Protein AF-A0A0Q5NFH8-F1 (afdb_monomer_lite)

Foldseek 3Di:
DAPDPDFQPDWDWDWDADLAQFIATDQIDGGRCRVVVVQVQWDWDDPDQFKIKTKHWDFRPLPDDPDPDDDDDDDDDDDDDDDDDDDDPPDPDDDDDDDDDDDDDDDPPPPRPPRTHRPHRDDRPDIDIDIDMGGHDDGHPSNVVVVCVVDDDDPDPDDPDPDPPPDDPDPDPDPDDVVVVVVVVVPPDDDDDDD

Secondary structure (DSSP, 8-state):
-PSPS-TTT-EEEEEEEETTTEEEEEEEEESTTHHHHHHHTSEEEESSSSEEEEEEEE----TTS--------------------------------------------------PPPSSPPPTTPPEEEEEEEE-SSTTGGGGGGGGTT----S-S---------------PPPPPHHHHHHHHH--PPPPP--

pLDDT: mean 70.07, std 20.76, range [30.03, 97.31]

Radius of gyration: 37.18 Å; chains: 1; bounding box: 68×59×117 Å

Structure (mmCIF, N/CA/C/O backbone):
data_AF-A0A0Q5NFH8-F1
#
_entry.id   AF-A0A0Q5NFH8-F1
#
loop_
_atom_site.group_PDB
_atom_site.id
_atom_site.type_symbol
_atom_site.label_atom_id
_atom_site.label_alt_id
_atom_site.label_comp_id
_atom_site.label_asym_id
_atom_site.label_entity_id
_atom_site.label_seq_id
_atom_site.pdbx_PDB_ins_code
_atom_site.Cartn_x
_atom_site.Cartn_y
_atom_site.Cartn_z
_atom_site.occupancy
_atom_site.B_iso_or_equiv
_atom_site.auth_seq_id
_atom_site.auth_comp_id
_atom_site.auth_asym_id
_atom_site.auth_atom_id
_atom_site.pdbx_PDB_model_num
ATOM 1 N N . MET A 1 1 ? 15.863 -6.816 11.118 1.00 78.62 1 MET A N 1
ATOM 2 C CA . MET A 1 1 ? 15.974 -6.4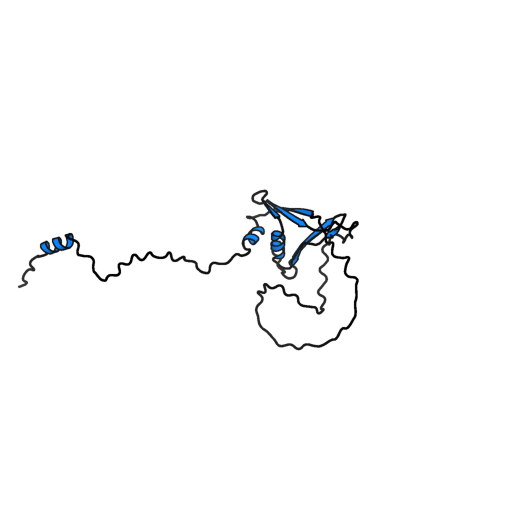26 9.696 1.00 78.62 1 MET A CA 1
ATOM 3 C C . MET A 1 1 ? 14.997 -7.283 8.911 1.00 78.62 1 MET A C 1
ATOM 5 O O . MET A 1 1 ? 14.871 -8.456 9.240 1.00 78.62 1 MET A O 1
ATOM 9 N N . TRP A 1 2 ? 14.244 -6.705 7.977 1.00 83.81 2 TRP A N 1
ATOM 10 C CA . TRP A 1 2 ? 13.357 -7.479 7.106 1.00 83.81 2 TRP A CA 1
ATOM 11 C C . TRP A 1 2 ? 14.092 -7.787 5.791 1.00 83.81 2 TRP A C 1
ATOM 13 O O . TRP A 1 2 ? 14.769 -6.889 5.285 1.00 83.81 2 TRP A O 1
ATOM 23 N N . PRO A 1 3 ? 13.961 -9.003 5.234 1.00 84.75 3 PRO A N 1
ATOM 24 C CA . PRO A 1 3 ? 13.194 -10.140 5.756 1.00 84.75 3 PRO A CA 1
ATOM 25 C C . PRO A 1 3 ? 13.895 -10.872 6.915 1.00 84.75 3 PRO A C 1
ATOM 27 O O . PRO A 1 3 ? 15.113 -10.820 7.057 1.00 84.75 3 PRO A O 1
ATOM 30 N N . SER A 1 4 ? 13.112 -11.564 7.751 1.00 78.81 4 SER A N 1
ATOM 31 C CA . SER A 1 4 ? 13.655 -12.466 8.779 1.00 78.81 4 SER A CA 1
ATOM 32 C C . SER A 1 4 ? 14.215 -13.740 8.135 1.00 78.81 4 SER A C 1
ATOM 34 O O . SER A 1 4 ? 13.632 -14.242 7.171 1.00 78.81 4 SER A O 1
ATOM 36 N N . ASN A 1 5 ? 15.310 -14.277 8.685 1.00 80.50 5 ASN A N 1
ATOM 37 C CA . ASN A 1 5 ? 15.940 -15.513 8.203 1.00 80.50 5 ASN A CA 1
ATOM 38 C C . ASN A 1 5 ? 15.123 -16.771 8.559 1.00 80.50 5 ASN A C 1
ATOM 40 O O . ASN A 1 5 ? 15.212 -17.780 7.868 1.00 80.50 5 ASN A O 1
ATOM 44 N N . ASP A 1 6 ? 14.297 -16.701 9.608 1.00 81.38 6 ASP A N 1
ATOM 45 C CA . ASP A 1 6 ? 13.424 -17.800 10.022 1.00 81.38 6 ASP A CA 1
ATOM 46 C C . ASP A 1 6 ? 11.981 -17.568 9.526 1.00 81.38 6 ASP A C 1
ATOM 48 O O . ASP A 1 6 ? 11.277 -16.702 10.060 1.00 81.38 6 ASP A O 1
ATOM 52 N N . PRO A 1 7 ? 11.514 -18.309 8.501 1.00 68.62 7 PRO A N 1
ATOM 53 C CA . PRO A 1 7 ? 10.171 -18.152 7.955 1.00 68.62 7 PRO A CA 1
ATOM 54 C C . PRO A 1 7 ? 9.061 -18.659 8.880 1.00 68.62 7 PRO A C 1
ATOM 56 O O . PRO A 1 7 ? 7.928 -18.210 8.715 1.00 68.62 7 PRO A O 1
ATOM 59 N N . GLN A 1 8 ? 9.360 -19.583 9.802 1.00 69.81 8 GLN A N 1
ATOM 60 C CA . GLN A 1 8 ? 8.371 -20.179 10.708 1.00 69.81 8 GLN A CA 1
ATOM 61 C C . GLN A 1 8 ? 8.034 -19.223 11.856 1.00 69.81 8 GLN A C 1
ATOM 63 O O . GLN A 1 8 ? 6.898 -19.180 12.318 1.00 69.81 8 GLN A O 1
ATOM 68 N N . VAL A 1 9 ? 9.007 -18.407 12.268 1.00 75.00 9 VAL A N 1
ATOM 69 C CA . VAL A 1 9 ? 8.829 -17.357 13.285 1.00 75.00 9 VAL A CA 1
ATOM 70 C C . VAL A 1 9 ? 8.454 -16.009 12.654 1.00 75.00 9 VAL A C 1
ATOM 72 O O . VAL A 1 9 ? 7.927 -15.123 13.327 1.00 75.00 9 VAL A O 1
ATOM 75 N N . ALA A 1 10 ? 8.701 -15.825 11.352 1.00 78.94 10 ALA A N 1
ATOM 76 C CA . ALA A 1 10 ? 8.366 -14.589 10.656 1.00 78.94 10 ALA A CA 1
ATOM 77 C C . ALA A 1 10 ? 6.856 -14.310 10.695 1.00 78.94 10 ALA A C 1
ATOM 79 O O . ALA A 1 10 ? 6.034 -15.123 10.277 1.00 78.94 10 ALA A O 1
ATOM 80 N N . GLY A 1 11 ? 6.497 -13.110 11.137 1.00 86.69 11 GLY A N 1
ATOM 81 C CA . GLY A 1 11 ? 5.125 -12.635 11.169 1.00 86.69 11 GLY A CA 1
ATOM 82 C C . GLY A 1 11 ? 5.082 -11.130 11.378 1.00 86.69 11 GLY A C 1
ATOM 83 O O . GLY A 1 11 ? 6.094 -10.482 11.654 1.00 86.69 11 GLY A O 1
ATOM 84 N N . THR A 1 12 ? 3.906 -10.544 11.209 1.00 90.56 12 THR A N 1
ATOM 85 C CA . THR A 1 12 ? 3.678 -9.127 11.491 1.00 90.56 12 THR A CA 1
ATOM 86 C C . THR A 1 12 ? 2.296 -8.983 12.102 1.00 90.56 12 THR A C 1
ATOM 88 O O . THR A 1 12 ? 1.314 -9.507 11.571 1.00 90.56 12 THR A O 1
ATOM 91 N N . ARG A 1 13 ? 2.234 -8.312 13.254 1.00 89.00 13 ARG A N 1
ATOM 92 C CA . ARG A 1 13 ? 1.009 -8.109 14.020 1.00 89.00 13 ARG A CA 1
ATOM 93 C C . ARG A 1 13 ? 0.908 -6.649 14.441 1.00 89.00 13 ARG A C 1
ATOM 95 O O . ARG A 1 13 ? 1.874 -6.103 14.965 1.00 89.00 13 ARG A O 1
ATOM 102 N N . LEU A 1 14 ? -0.270 -6.058 14.265 1.00 89.44 14 LEU A N 1
ATOM 103 C CA . LEU A 1 14 ? -0.636 -4.770 14.845 1.00 89.44 14 LEU A CA 1
ATOM 104 C C . LEU A 1 14 ? -1.638 -5.002 15.972 1.00 89.44 14 LEU A C 1
ATOM 106 O O . LEU A 1 14 ? -2.719 -5.553 15.751 1.00 89.44 14 LEU A O 1
ATOM 110 N N . GLN A 1 15 ? -1.260 -4.574 17.171 1.00 88.25 15 GLN A N 1
ATOM 111 C CA . GLN A 1 15 ? -2.103 -4.580 18.361 1.00 88.25 15 GLN A CA 1
ATOM 112 C C . GLN A 1 15 ? -2.282 -3.146 18.847 1.00 88.25 15 GLN A C 1
ATOM 114 O O . GLN A 1 15 ? -1.344 -2.352 18.795 1.00 88.25 15 GLN A O 1
ATOM 119 N N . TRP A 1 16 ? -3.482 -2.823 19.306 1.00 85.00 16 TRP A N 1
ATOM 120 C CA . TRP A 1 16 ? -3.813 -1.504 19.830 1.00 85.00 16 TRP A CA 1
ATOM 121 C C . TRP A 1 16 ? -4.797 -1.643 20.985 1.00 85.00 16 TRP A C 1
ATOM 123 O O . TRP A 1 16 ? -5.514 -2.639 21.096 1.00 85.00 16 TRP A O 1
ATOM 133 N N . GLN A 1 17 ? -4.807 -0.646 21.862 1.00 81.88 17 GLN A N 1
ATOM 134 C CA . GLN A 1 17 ? -5.712 -0.583 22.999 1.00 81.88 17 GLN A CA 1
ATOM 135 C C . GLN A 1 17 ? -6.511 0.708 22.945 1.00 81.88 17 GLN A C 1
ATOM 137 O O . GLN A 1 17 ? -5.978 1.759 22.598 1.00 81.88 17 GLN A O 1
ATOM 142 N N . THR A 1 18 ? -7.788 0.620 23.294 1.00 76.12 18 THR A N 1
ATOM 143 C CA . THR A 1 18 ? -8.609 1.796 23.601 1.00 76.12 18 THR A CA 1
ATOM 144 C C . THR A 1 18 ? -9.268 1.593 24.948 1.00 76.12 18 THR A C 1
ATOM 146 O O . THR A 1 18 ? -9.492 0.460 25.371 1.00 76.12 18 THR A O 1
ATOM 149 N N . GLU A 1 19 ? -9.615 2.695 25.598 1.00 71.31 19 GLU A N 1
ATOM 150 C CA . GLU A 1 19 ? -10.333 2.686 26.871 1.00 71.31 19 GLU A CA 1
ATOM 151 C C . GLU A 1 19 ? -11.667 1.930 26.767 1.00 71.31 19 GLU A C 1
ATOM 153 O O . GLU A 1 19 ? -12.031 1.153 27.646 1.00 71.31 19 GLU A O 1
ATOM 158 N N . THR A 1 20 ? -12.365 2.093 25.640 1.00 63.75 20 THR A N 1
ATOM 159 C CA . THR A 1 20 ? -13.651 1.443 25.393 1.00 63.75 20 THR A CA 1
ATOM 160 C C . THR A 1 20 ? -13.457 -0.037 25.058 1.00 63.75 20 THR A C 1
ATOM 162 O O . THR A 1 20 ? -14.031 -0.888 25.718 1.00 63.75 20 THR A O 1
ATOM 165 N N . ALA A 1 21 ? -12.610 -0.385 24.083 1.00 59.38 21 ALA A N 1
ATOM 166 C CA . ALA A 1 21 ? -12.533 -1.748 23.538 1.00 59.38 21 ALA A CA 1
ATOM 167 C C . ALA A 1 21 ? -11.523 -2.688 24.185 1.00 59.38 21 ALA A C 1
ATOM 169 O O . ALA A 1 21 ? -11.424 -3.840 23.763 1.00 59.38 21 ALA A O 1
ATOM 170 N N . GLY A 1 22 ? -10.750 -2.222 25.163 1.00 69.38 22 GLY A N 1
ATOM 171 C CA . GLY A 1 22 ? -9.622 -2.998 25.654 1.00 69.38 22 GLY A CA 1
ATOM 172 C C . GLY A 1 22 ? -8.611 -3.262 24.533 1.00 69.38 22 GLY A C 1
ATOM 173 O O . GLY A 1 22 ? -8.391 -2.413 23.665 1.00 69.38 22 GLY A O 1
ATOM 174 N N . THR A 1 23 ? -7.982 -4.439 24.541 1.00 74.62 23 THR A N 1
ATOM 175 C CA . THR A 1 23 ? -6.983 -4.827 23.523 1.00 74.62 23 THR A CA 1
ATOM 176 C C . THR A 1 23 ? -7.631 -5.412 22.277 1.00 74.62 23 THR A C 1
ATOM 178 O O . THR A 1 23 ? -8.256 -6.465 22.346 1.00 74.62 23 THR A O 1
ATOM 181 N N . SER A 1 24 ? -7.404 -4.781 21.125 1.00 74.44 24 SER A N 1
ATOM 182 C CA . SER A 1 24 ? -7.847 -5.271 19.821 1.00 74.44 24 SER A CA 1
ATOM 183 C C . SER A 1 24 ? -6.663 -5.727 18.966 1.00 74.44 24 SER A C 1
ATOM 185 O O . SER A 1 24 ? -5.575 -5.138 18.969 1.00 74.44 24 SER A O 1
ATOM 187 N N . LYS A 1 25 ? -6.883 -6.814 18.223 1.00 75.62 25 LYS A N 1
ATOM 188 C CA . LYS A 1 25 ? -5.882 -7.498 17.400 1.00 75.62 25 LYS A CA 1
ATOM 189 C C . LYS A 1 25 ? -6.486 -7.849 16.039 1.00 75.62 25 LYS A C 1
ATOM 191 O O . LYS A 1 25 ? -6.831 -8.995 15.773 1.00 75.62 25 LYS A O 1
ATOM 196 N N . ASN A 1 26 ? -6.592 -6.854 15.163 1.00 72.44 26 ASN A N 1
ATOM 197 C CA . ASN A 1 26 ? -7.238 -7.026 13.854 1.00 72.44 26 ASN A CA 1
ATOM 198 C C . ASN A 1 26 ? -6.297 -7.308 12.685 1.00 72.44 26 ASN A C 1
ATOM 200 O O . ASN A 1 26 ? -6.758 -7.695 11.613 1.00 72.44 26 ASN A O 1
ATOM 204 N N . PHE A 1 27 ? -4.992 -7.109 12.857 1.00 82.12 27 PHE A N 1
ATOM 205 C CA . PHE A 1 27 ? -4.031 -7.322 11.782 1.00 82.12 27 PHE A CA 1
ATOM 206 C C . PHE A 1 27 ? -2.956 -8.276 12.269 1.00 82.12 27 PHE A C 1
ATOM 208 O O . PHE A 1 27 ? -2.059 -7.890 13.013 1.00 82.12 27 PHE A O 1
ATOM 215 N N . GLU A 1 28 ? -3.066 -9.533 11.862 1.00 88.69 28 GLU A N 1
ATOM 216 C CA . GLU A 1 28 ? -2.052 -10.550 12.086 1.00 88.69 28 GLU A CA 1
ATOM 217 C C . GLU A 1 28 ? -1.843 -11.335 10.800 1.00 88.69 28 GLU A C 1
ATOM 219 O O . GLU A 1 28 ? -2.774 -11.920 10.248 1.00 88.69 28 GLU A O 1
ATOM 224 N N . PHE A 1 29 ? -0.600 -11.354 10.337 1.00 88.88 29 PHE A N 1
ATOM 225 C CA . PHE A 1 29 ? -0.191 -12.128 9.181 1.00 88.88 29 PHE A CA 1
ATOM 226 C C . PHE A 1 29 ? 1.033 -12.966 9.548 1.00 88.88 29 PHE A C 1
ATOM 228 O O . PHE A 1 29 ? 1.969 -12.474 10.179 1.00 88.88 29 PHE A O 1
ATOM 235 N N . GLY A 1 30 ? 1.023 -14.235 9.141 1.00 89.31 30 GLY A N 1
ATOM 236 C CA . GLY A 1 30 ? 2.156 -15.147 9.283 1.00 89.31 30 GLY A CA 1
ATOM 237 C C . GLY A 1 30 ? 3.037 -15.210 8.032 1.00 89.31 30 GLY A C 1
ATOM 238 O O . GLY A 1 30 ? 2.619 -14.872 6.915 1.00 89.31 30 GLY A O 1
ATOM 239 N N . GLY A 1 31 ? 4.263 -15.684 8.226 1.00 88.94 31 GLY A N 1
ATOM 240 C CA . GLY A 1 31 ? 5.259 -15.934 7.193 1.00 88.94 31 GLY A CA 1
ATOM 241 C C . GLY A 1 31 ? 6.059 -14.698 6.773 1.00 88.94 31 GLY A C 1
ATOM 242 O O . GLY A 1 31 ? 5.774 -13.561 7.143 1.00 88.94 31 GLY A O 1
ATOM 243 N N . ARG A 1 32 ? 7.068 -14.913 5.919 1.00 89.56 32 ARG A N 1
ATOM 244 C CA . ARG A 1 32 ? 8.019 -13.864 5.479 1.00 89.56 32 ARG A CA 1
ATOM 245 C C . ARG A 1 32 ? 7.365 -12.652 4.799 1.00 89.56 32 ARG A C 1
ATOM 247 O O . ARG A 1 32 ? 7.884 -11.540 4.878 1.00 89.56 32 ARG A O 1
ATOM 254 N N . TRP A 1 33 ? 6.230 -12.874 4.139 1.00 89.94 33 TRP A N 1
ATOM 255 C CA . TRP A 1 33 ? 5.458 -11.853 3.420 1.00 89.94 33 TRP A CA 1
ATOM 256 C C . TRP A 1 33 ? 4.427 -11.130 4.297 1.00 89.94 33 TRP A C 1
ATOM 258 O O . TRP A 1 33 ? 3.683 -10.291 3.796 1.00 89.94 33 TRP A O 1
ATOM 268 N N . ALA A 1 34 ? 4.367 -11.433 5.597 1.00 91.00 34 ALA A N 1
ATOM 269 C CA . ALA A 1 34 ? 3.434 -10.809 6.529 1.00 91.00 34 ALA A CA 1
ATOM 270 C C . ALA A 1 34 ? 3.519 -9.278 6.538 1.00 91.00 34 ALA A C 1
ATOM 272 O O . ALA A 1 34 ? 2.483 -8.618 6.528 1.00 91.00 34 ALA A O 1
ATOM 273 N N . LEU A 1 35 ? 4.735 -8.725 6.475 1.00 92.06 35 LEU A N 1
ATOM 274 C CA . LEU A 1 35 ? 4.941 -7.279 6.433 1.00 92.06 35 LEU A CA 1
ATOM 275 C C . LEU A 1 35 ? 4.290 -6.666 5.190 1.00 92.06 35 LEU A C 1
ATOM 277 O O . LEU A 1 35 ? 3.537 -5.709 5.306 1.00 92.06 35 LEU A O 1
ATOM 281 N N . VAL A 1 36 ? 4.523 -7.245 4.011 1.00 93.75 36 VAL A N 1
ATOM 282 C CA . VAL A 1 36 ? 3.957 -6.742 2.749 1.00 93.75 36 VAL A CA 1
ATOM 283 C C . VAL A 1 36 ? 2.429 -6.819 2.771 1.00 93.75 36 VAL A C 1
ATOM 285 O O . VAL A 1 36 ? 1.773 -5.849 2.410 1.00 93.75 36 VAL A O 1
ATOM 288 N N . ARG A 1 37 ? 1.851 -7.912 3.288 1.00 92.06 37 ARG A N 1
ATOM 289 C CA . ARG A 1 37 ? 0.391 -8.031 3.477 1.00 92.06 37 ARG A CA 1
ATOM 290 C C . ARG A 1 37 ? -0.158 -7.012 4.475 1.00 92.06 37 ARG A C 1
ATOM 292 O O . ARG A 1 37 ? -1.273 -6.527 4.315 1.00 92.06 37 ARG A O 1
ATOM 299 N N . MET A 1 38 ? 0.612 -6.670 5.504 1.00 94.25 38 MET A N 1
ATOM 300 C CA . MET A 1 38 ? 0.230 -5.619 6.441 1.00 94.25 38 MET A CA 1
ATOM 301 C C . MET A 1 38 ? 0.274 -4.233 5.786 1.00 94.25 38 MET A C 1
ATOM 303 O O . MET A 1 38 ? -0.646 -3.446 5.999 1.00 94.25 38 MET A O 1
ATOM 307 N N . LEU A 1 39 ? 1.286 -3.950 4.962 1.00 94.88 39 LEU A N 1
ATOM 308 C CA . LEU A 1 39 ? 1.384 -2.704 4.193 1.00 94.88 39 LEU A CA 1
ATOM 309 C C . LEU A 1 39 ? 0.291 -2.594 3.126 1.00 94.88 39 LEU A C 1
ATOM 311 O O . LEU A 1 39 ? -0.231 -1.509 2.915 1.00 94.88 39 LEU A O 1
ATOM 315 N N . GLU A 1 40 ? -0.124 -3.708 2.523 1.00 93.81 40 GLU A N 1
ATOM 316 C CA . GLU A 1 40 ? -1.259 -3.756 1.590 1.00 93.81 40 GLU A CA 1
ATOM 317 C C . GLU A 1 40 ? -2.575 -3.296 2.240 1.00 93.81 40 GLU A C 1
ATOM 319 O O . GLU A 1 40 ? -3.425 -2.707 1.578 1.00 93.81 40 GLU A O 1
ATOM 324 N N . ARG A 1 41 ? -2.758 -3.542 3.545 1.00 93.56 41 ARG A N 1
ATOM 325 C CA . ARG A 1 41 ? -3.936 -3.081 4.303 1.00 93.56 41 ARG A CA 1
ATOM 326 C C . ARG A 1 41 ? -3.835 -1.627 4.761 1.00 93.56 41 ARG A C 1
ATOM 328 O O . ARG A 1 41 ? -4.819 -1.104 5.284 1.00 93.56 41 ARG A O 1
ATOM 335 N N . ALA A 1 42 ? -2.671 -0.999 4.619 1.00 95.06 42 ALA A N 1
ATOM 336 C CA . ALA A 1 42 ? -2.468 0.391 4.991 1.00 95.06 42 ALA A CA 1
ATOM 337 C C . ALA A 1 42 ? -2.888 1.314 3.845 1.00 95.06 42 ALA A C 1
ATOM 339 O O . ALA A 1 42 ? -2.610 1.053 2.675 1.00 95.06 42 ALA A O 1
ATOM 340 N N . LYS A 1 43 ? -3.477 2.457 4.187 1.00 95.06 43 LYS A N 1
ATOM 341 C CA . LYS A 1 43 ? -3.484 3.609 3.291 1.00 95.06 43 LYS A CA 1
ATOM 342 C C . LYS A 1 43 ? -2.091 4.234 3.331 1.00 95.06 43 LYS A C 1
ATOM 344 O O . LYS A 1 43 ? -1.645 4.637 4.404 1.00 95.06 43 LYS A O 1
ATOM 349 N N . VAL A 1 44 ? -1.419 4.286 2.185 1.00 95.75 44 VAL A N 1
ATOM 350 C CA . VAL A 1 44 ? -0.056 4.816 2.054 1.00 95.75 44 VAL A CA 1
ATOM 351 C C . VAL A 1 44 ? -0.112 6.178 1.375 1.00 95.75 44 VAL A C 1
ATOM 353 O O . VAL A 1 44 ? -0.549 6.274 0.229 1.00 95.75 44 VAL A O 1
ATOM 356 N N . GLU A 1 45 ? 0.338 7.218 2.067 1.00 96.38 45 GLU A N 1
ATOM 357 C CA . GLU A 1 45 ? 0.418 8.582 1.538 1.00 96.38 45 GLU A CA 1
ATOM 358 C C . GLU A 1 45 ? 1.881 9.055 1.568 1.00 96.38 45 GLU A C 1
ATOM 360 O O . GLU A 1 45 ? 2.516 9.002 2.624 1.00 96.38 45 GLU A O 1
ATOM 365 N N . PRO A 1 46 ? 2.468 9.466 0.428 1.00 95.62 46 PRO A N 1
ATOM 366 C CA . PRO A 1 46 ? 3.825 9.999 0.410 1.00 95.62 46 PRO A CA 1
ATOM 367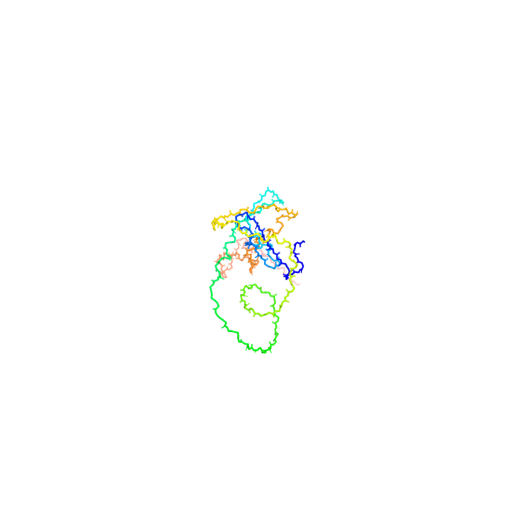 C C . PRO A 1 46 ? 3.850 11.385 1.063 1.00 95.62 46 PRO A C 1
ATOM 369 O O . PRO A 1 46 ? 3.055 12.252 0.703 1.00 95.62 46 PRO A O 1
ATOM 372 N N . ILE A 1 47 ? 4.771 11.589 2.004 1.00 96.44 47 ILE A N 1
ATOM 373 C CA . ILE A 1 47 ? 5.040 12.909 2.594 1.00 96.44 47 ILE A CA 1
ATOM 374 C C . ILE A 1 47 ? 6.190 13.574 1.839 1.00 96.44 47 ILE A C 1
ATOM 376 O O . ILE A 1 47 ? 6.090 14.732 1.443 1.00 96.44 47 ILE A O 1
ATOM 380 N N . ASP A 1 48 ? 7.264 12.822 1.610 1.00 94.12 48 ASP A N 1
ATOM 381 C CA . ASP A 1 48 ? 8.411 13.229 0.803 1.00 94.12 48 ASP A CA 1
ATOM 382 C C . ASP A 1 48 ? 8.945 12.024 -0.006 1.00 94.12 48 ASP A C 1
ATOM 384 O O . ASP A 1 48 ? 8.244 11.026 -0.189 1.00 94.12 48 ASP A O 1
ATOM 388 N N . SER A 1 49 ? 10.161 12.112 -0.554 1.00 90.88 49 SER A N 1
ATOM 389 C CA . SER A 1 49 ? 10.755 11.046 -1.374 1.00 90.88 49 SER A CA 1
ATOM 390 C C . SER A 1 49 ? 11.163 9.785 -0.599 1.00 90.88 49 SER A C 1
ATOM 392 O O . SER A 1 49 ? 11.304 8.730 -1.217 1.00 90.88 49 SER A O 1
ATOM 394 N N . ALA A 1 50 ? 11.351 9.877 0.717 1.00 94.38 50 ALA A N 1
ATOM 395 C CA . ALA A 1 50 ? 11.822 8.799 1.589 1.00 94.38 50 ALA A CA 1
ATOM 396 C C . ALA A 1 50 ? 10.897 8.545 2.795 1.00 94.38 50 ALA A C 1
ATOM 398 O O . ALA A 1 50 ? 11.112 7.598 3.550 1.00 94.38 50 ALA A O 1
ATOM 399 N N . THR A 1 51 ? 9.867 9.365 2.994 1.00 96.19 51 THR A N 1
ATOM 400 C CA . THR A 1 51 ? 8.955 9.317 4.136 1.00 96.19 51 THR A CA 1
ATOM 401 C C . THR A 1 51 ? 7.525 9.106 3.658 1.00 96.19 51 THR A C 1
ATOM 403 O O . THR A 1 51 ? 6.988 9.865 2.848 1.00 96.19 51 THR A O 1
ATOM 406 N N . PHE A 1 52 ? 6.880 8.088 4.219 1.00 96.88 52 PHE A N 1
ATOM 407 C CA . PHE A 1 52 ? 5.517 7.686 3.899 1.00 96.88 52 PHE A CA 1
ATOM 408 C C . PHE A 1 52 ? 4.682 7.623 5.173 1.00 96.88 52 PHE A C 1
ATOM 410 O O . PHE A 1 52 ? 5.106 7.046 6.177 1.00 96.88 52 PHE A O 1
ATOM 417 N N . GLN A 1 53 ? 3.473 8.170 5.124 1.00 97.31 53 GLN A N 1
ATOM 418 C CA . GLN A 1 53 ? 2.471 7.960 6.154 1.00 97.31 53 GLN A CA 1
ATOM 419 C C . GLN A 1 53 ? 1.690 6.684 5.857 1.00 97.31 53 GLN A C 1
ATOM 421 O O . GLN A 1 53 ? 1.210 6.472 4.744 1.00 97.31 53 GLN A O 1
ATOM 426 N N . LEU A 1 54 ? 1.553 5.840 6.872 1.00 96.50 54 LEU A N 1
ATOM 427 C CA . LEU A 1 54 ? 0.792 4.601 6.834 1.00 96.50 54 LEU A CA 1
ATOM 428 C C . LEU A 1 54 ? -0.388 4.730 7.786 1.00 96.50 54 LEU A C 1
ATOM 430 O O . LEU A 1 54 ? -0.179 4.968 8.974 1.00 96.50 54 LEU A O 1
ATOM 434 N N . THR A 1 55 ? -1.604 4.542 7.282 1.00 95.88 55 THR A N 1
ATOM 435 C CA . THR A 1 55 ? -2.824 4.610 8.095 1.00 95.88 55 THR A CA 1
ATOM 436 C C . THR A 1 55 ? -3.616 3.311 7.979 1.00 95.88 55 THR A C 1
ATOM 438 O O . THR A 1 55 ? -4.073 2.960 6.890 1.00 95.88 55 THR A O 1
ATOM 441 N N . TRP A 1 56 ? -3.817 2.602 9.091 1.00 94.19 56 TRP A N 1
ATOM 442 C CA . TRP A 1 56 ? -4.676 1.413 9.155 1.00 94.19 56 TRP A CA 1
ATOM 443 C C . TRP A 1 56 ? -6.020 1.740 9.797 1.00 94.19 56 TRP A C 1
ATOM 445 O O . TRP A 1 56 ? -6.068 2.312 10.881 1.00 94.19 56 TRP A O 1
ATOM 455 N N . GLN A 1 57 ? -7.111 1.315 9.162 1.00 91.50 57 GLN A N 1
ATOM 456 C CA . GLN A 1 57 ? -8.462 1.460 9.704 1.00 91.50 57 GLN A CA 1
ATOM 457 C C . GLN A 1 57 ? -8.769 0.287 10.633 1.00 91.50 57 GLN A C 1
ATOM 459 O O . GLN A 1 57 ? -9.052 -0.822 10.177 1.00 91.50 57 GLN A O 1
ATOM 464 N N . ALA A 1 58 ? -8.658 0.509 11.939 1.00 86.50 58 ALA A N 1
ATOM 465 C CA . ALA A 1 58 ? -8.792 -0.538 12.934 1.00 86.50 58 ALA A CA 1
ATOM 466 C C . ALA A 1 58 ? -10.193 -0.562 13.559 1.00 86.50 58 ALA A C 1
ATOM 468 O O . ALA A 1 58 ? -10.705 0.464 13.989 1.00 86.50 58 ALA A O 1
ATOM 469 N N . ALA A 1 59 ? -10.807 -1.741 13.647 1.00 82.12 59 ALA A N 1
ATOM 470 C CA . ALA A 1 59 ? -12.112 -1.931 14.284 1.00 82.12 59 ALA A CA 1
ATOM 471 C C . ALA A 1 59 ? -11.957 -2.644 15.642 1.00 82.12 59 ALA A C 1
ATOM 473 O O . ALA A 1 59 ? -11.134 -3.550 15.768 1.00 82.12 59 ALA A O 1
ATOM 474 N N . PRO A 1 60 ? -12.686 -2.266 16.691 1.00 74.94 60 PRO A N 1
ATOM 475 C CA . PRO A 1 60 ? -12.588 -2.959 17.969 1.00 74.94 60 PRO A CA 1
ATOM 476 C C . PRO A 1 60 ? -13.030 -4.424 17.839 1.00 74.94 60 PRO A C 1
ATOM 478 O O . PRO A 1 60 ? -14.037 -4.722 17.191 1.00 74.94 60 PRO A O 1
ATOM 481 N N . ASP A 1 61 ? -12.268 -5.344 18.438 1.00 66.56 61 ASP A N 1
ATOM 482 C CA . ASP A 1 61 ? -12.632 -6.760 18.475 1.00 66.56 61 ASP A CA 1
ATOM 483 C C . ASP A 1 61 ? -13.788 -6.951 19.463 1.00 66.56 61 ASP A C 1
ATOM 485 O O . ASP A 1 61 ? -13.609 -7.029 20.676 1.00 66.56 61 ASP A O 1
ATOM 489 N N . THR A 1 62 ? -15.010 -6.970 18.938 1.00 64.88 62 THR A N 1
ATOM 490 C CA . THR A 1 62 ? -16.224 -7.228 19.724 1.00 64.88 62 THR A CA 1
ATOM 491 C C . THR A 1 62 ? -16.524 -8.726 19.850 1.00 64.88 62 THR A C 1
ATOM 493 O O . THR A 1 62 ? -17.492 -9.112 20.508 1.00 64.88 62 THR A O 1
ATOM 496 N N . ARG A 1 63 ? -15.715 -9.611 19.247 1.00 54.00 63 ARG A N 1
ATOM 497 C CA . ARG A 1 63 ? -16.014 -11.045 19.156 1.00 54.00 63 ARG A CA 1
ATOM 498 C C . ARG A 1 63 ? -15.377 -11.858 20.279 1.00 54.00 63 ARG A C 1
ATOM 500 O O . ARG A 1 63 ? -14.535 -12.704 20.005 1.00 54.00 63 ARG A O 1
ATOM 507 N N . ARG A 1 64 ? -15.833 -11.708 21.530 1.00 50.22 64 ARG A N 1
ATOM 508 C CA . ARG A 1 64 ? -15.546 -12.714 22.586 1.00 50.22 64 ARG A CA 1
ATOM 509 C C . ARG A 1 64 ? -16.639 -12.982 23.629 1.00 50.22 64 ARG A C 1
ATOM 511 O O . ARG A 1 64 ? -16.353 -13.652 24.612 1.00 50.22 64 ARG A O 1
ATOM 518 N N . SER A 1 65 ? -17.888 -12.561 23.430 1.00 49.44 65 SER A N 1
ATOM 519 C CA . SER A 1 65 ? -18.959 -12.817 24.418 1.00 49.44 65 SER A CA 1
ATOM 520 C C . SER A 1 65 ? -20.053 -13.804 23.989 1.00 49.44 65 SER A C 1
ATOM 522 O O . SER A 1 65 ? -20.921 -14.111 24.799 1.00 49.44 65 SER A O 1
ATOM 524 N N . VAL A 1 66 ? -20.023 -14.365 22.772 1.00 50.66 66 VAL A N 1
ATOM 525 C CA . VAL A 1 66 ? -21.093 -15.267 22.289 1.00 50.66 66 VAL A CA 1
ATOM 526 C C . VAL A 1 66 ? -20.538 -16.629 21.869 1.00 50.66 66 VAL A C 1
ATOM 528 O O . VAL A 1 66 ? -20.572 -16.992 20.700 1.00 50.66 66 VAL A O 1
ATOM 531 N N . GLN A 1 67 ? -19.998 -17.397 22.818 1.00 45.44 67 GLN A N 1
ATOM 532 C CA . GLN A 1 67 ? -19.839 -18.847 22.639 1.00 45.44 67 GLN A CA 1
ATOM 533 C C . GLN A 1 67 ? -19.874 -19.572 23.990 1.00 45.44 67 GLN A C 1
ATOM 535 O O . GLN A 1 67 ? -18.920 -20.217 24.408 1.00 45.44 67 GLN A O 1
ATOM 540 N N . VAL A 1 68 ? -21.000 -19.448 24.694 1.00 43.88 68 VAL A N 1
ATOM 541 C CA . VAL A 1 68 ? -21.370 -20.353 25.790 1.00 43.88 68 VAL A CA 1
ATOM 542 C C . VAL A 1 68 ? -22.744 -20.919 25.467 1.00 43.88 68 VAL A C 1
ATOM 544 O O . VAL A 1 68 ? -23.723 -20.491 26.055 1.00 43.88 68 VAL A O 1
ATOM 547 N N . VAL A 1 69 ? -22.839 -21.849 24.512 1.00 49.38 69 VAL A N 1
ATOM 548 C CA . VAL A 1 69 ? -23.967 -22.795 24.460 1.00 49.38 69 VAL A CA 1
ATOM 549 C C . VAL A 1 69 ? -23.501 -24.130 23.856 1.00 49.38 69 VAL A C 1
ATOM 551 O O . VAL A 1 69 ? -23.149 -24.197 22.684 1.00 49.38 69 VAL A O 1
ATOM 554 N N . ALA A 1 70 ? -23.573 -25.167 24.700 1.00 37.50 70 ALA A N 1
ATOM 555 C CA . ALA A 1 70 ? -23.683 -26.609 24.429 1.00 37.50 70 ALA A CA 1
ATOM 556 C C . ALA A 1 70 ? -22.454 -27.419 23.943 1.00 37.50 70 ALA A C 1
ATOM 558 O O . ALA A 1 70 ? -22.113 -27.457 22.766 1.00 37.50 70 ALA A O 1
ATOM 559 N N . MET A 1 71 ? -21.897 -28.210 24.873 1.00 46.44 71 MET A N 1
ATOM 560 C CA . MET A 1 71 ? -21.306 -29.531 24.594 1.00 46.44 71 MET A CA 1
ATOM 561 C C . MET A 1 71 ? -22.452 -30.555 24.415 1.00 46.44 71 MET A C 1
ATOM 563 O O . MET A 1 71 ? -23.514 -30.365 25.013 1.00 46.44 71 MET A O 1
ATOM 567 N N . PRO A 1 72 ? -22.258 -31.657 23.664 1.00 46.72 72 PRO A N 1
ATOM 568 C CA . PRO A 1 72 ? -21.781 -32.855 24.353 1.00 46.72 72 PRO A CA 1
ATOM 569 C C . PRO A 1 72 ? -20.693 -33.659 23.617 1.00 46.72 72 PRO A C 1
ATOM 571 O O . PRO A 1 72 ? -20.537 -33.646 22.401 1.00 46.72 72 PRO A O 1
ATOM 574 N N . THR A 1 73 ? -19.953 -34.366 24.464 1.00 46.44 73 THR A N 1
ATOM 575 C CA . THR A 1 73 ? -18.875 -35.347 24.304 1.00 46.44 73 THR A CA 1
ATOM 576 C C . THR A 1 73 ? -19.134 -36.437 23.254 1.00 46.44 73 THR A C 1
ATOM 578 O O . THR A 1 73 ? -20.220 -37.005 23.229 1.00 46.44 73 THR A O 1
ATOM 581 N N . THR A 1 74 ? -18.109 -36.828 22.483 1.00 41.66 74 THR A N 1
ATOM 582 C CA . THR A 1 74 ? -17.575 -38.212 22.409 1.00 41.66 74 THR A CA 1
ATOM 583 C C . THR A 1 74 ? -16.321 -38.237 21.534 1.00 41.66 74 THR A C 1
ATOM 585 O O . THR A 1 74 ? -16.346 -37.896 20.357 1.00 41.66 74 THR A O 1
ATOM 588 N N . SER A 1 75 ? -15.214 -38.646 22.151 1.00 51.31 75 SER A N 1
ATOM 589 C CA . SER A 1 75 ? -13.922 -38.912 21.525 1.00 51.31 75 SER A CA 1
ATOM 590 C C . SER A 1 75 ? -13.870 -40.389 21.131 1.00 51.31 75 SER A C 1
ATOM 592 O O . SER A 1 75 ? -14.112 -41.241 21.986 1.00 51.31 75 SER A O 1
ATOM 594 N N . VAL A 1 76 ? -13.552 -40.710 19.874 1.00 37.34 76 VAL A N 1
ATOM 595 C CA . VAL A 1 76 ? -13.186 -42.074 19.455 1.00 37.34 76 VAL A CA 1
ATOM 596 C C . VAL A 1 76 ? -11.935 -42.047 18.580 1.00 37.34 76 VAL A C 1
ATOM 598 O O . VAL A 1 76 ? -11.832 -41.321 17.597 1.00 37.34 76 VAL A O 1
ATOM 601 N N . ILE A 1 77 ? -10.974 -42.853 19.018 1.00 42.44 77 ILE A N 1
ATOM 602 C CA . ILE A 1 77 ? -9.623 -43.066 18.504 1.00 42.44 77 ILE A CA 1
ATOM 603 C C . ILE A 1 77 ? -9.648 -44.049 17.328 1.00 42.44 77 ILE A C 1
ATOM 605 O O . ILE A 1 77 ? -10.223 -45.127 17.458 1.00 42.44 77 ILE A O 1
ATOM 609 N N . ALA A 1 78 ? -8.935 -43.749 16.236 1.00 32.56 78 ALA A N 1
ATOM 610 C CA . ALA A 1 78 ? -8.431 -44.764 15.306 1.00 32.56 78 ALA A CA 1
ATOM 611 C C . ALA A 1 78 ? -7.181 -44.280 14.546 1.00 32.56 78 ALA A C 1
ATOM 613 O O . ALA A 1 78 ? -6.976 -43.096 14.306 1.00 32.56 78 ALA A O 1
ATOM 614 N N . LYS A 1 79 ? -6.329 -45.252 14.226 1.00 31.88 79 LYS A N 1
ATOM 615 C CA . LYS A 1 79 ? -4.877 -45.215 14.008 1.00 31.88 79 LYS A CA 1
ATOM 616 C C . LYS A 1 79 ? -4.515 -45.206 12.513 1.00 31.88 79 LYS A C 1
ATOM 618 O O . LYS A 1 79 ? -5.143 -45.911 11.731 1.00 31.88 79 LYS A O 1
ATOM 623 N N . ALA A 1 80 ? -3.467 -44.466 12.142 1.00 33.31 80 ALA A N 1
ATOM 624 C CA . ALA A 1 80 ? -2.856 -44.477 10.805 1.00 33.31 80 ALA A CA 1
ATOM 625 C C . ALA A 1 80 ? -2.019 -45.751 10.543 1.00 33.31 80 ALA A C 1
ATOM 627 O O . ALA A 1 80 ? -1.546 -46.386 11.492 1.00 33.31 80 ALA A O 1
ATOM 628 N N . PRO A 1 81 ? -1.748 -46.077 9.266 1.00 39.47 81 PRO A N 1
ATOM 629 C CA . PRO A 1 81 ? -0.340 -46.159 8.874 1.00 39.47 81 PRO A CA 1
ATOM 630 C C . PRO A 1 81 ? -0.005 -45.501 7.522 1.00 39.47 81 PRO A C 1
ATOM 632 O O . PRO A 1 81 ? -0.835 -45.307 6.640 1.00 39.47 81 PRO A O 1
ATOM 635 N N . SER A 1 82 ? 1.275 -45.157 7.431 1.00 34.88 82 SER A N 1
ATOM 636 C CA . SER A 1 82 ? 2.026 -44.404 6.425 1.00 34.88 82 SER A CA 1
ATOM 637 C C . SER A 1 82 ? 2.406 -45.181 5.160 1.00 34.88 82 SER A C 1
ATOM 639 O O . SER A 1 82 ? 2.839 -46.322 5.274 1.00 34.88 82 SER A O 1
ATOM 641 N N . HIS A 1 83 ? 2.455 -44.493 4.012 1.00 33.56 83 HIS A N 1
ATOM 642 C CA . HIS A 1 83 ? 3.413 -44.742 2.921 1.00 33.56 83 HIS A CA 1
ATOM 643 C C . HIS A 1 83 ? 3.855 -43.407 2.287 1.00 33.56 83 HIS A C 1
ATOM 645 O O . HIS A 1 83 ? 3.241 -42.364 2.487 1.00 33.56 83 HIS A O 1
ATOM 651 N N . SER A 1 84 ? 4.999 -43.445 1.616 1.00 35.09 84 SER A N 1
ATOM 652 C CA . SER A 1 84 ? 6.048 -42.429 1.583 1.00 35.09 84 SER A CA 1
ATOM 653 C C . SER A 1 84 ? 6.085 -41.511 0.347 1.00 35.09 84 SER A C 1
ATOM 655 O O . SER A 1 84 ? 5.764 -41.929 -0.758 1.00 35.09 84 SER A O 1
ATOM 657 N N . SER A 1 85 ? 6.666 -40.319 0.566 1.00 37.53 85 SER A N 1
ATOM 658 C CA . SER A 1 85 ? 7.599 -39.558 -0.303 1.00 37.53 85 SER A CA 1
ATOM 659 C C . SER A 1 85 ? 7.167 -39.064 -1.698 1.00 37.53 85 SER A C 1
ATOM 661 O O . SER A 1 85 ? 7.096 -39.862 -2.621 1.00 37.53 85 SER A O 1
ATOM 663 N N . ALA A 1 86 ? 7.113 -37.730 -1.888 1.00 32.88 86 ALA A N 1
ATOM 664 C CA . ALA A 1 86 ? 7.971 -36.974 -2.831 1.00 32.88 86 ALA A CA 1
ATOM 665 C C . ALA A 1 86 ? 7.630 -35.458 -2.899 1.00 32.88 86 ALA A C 1
ATOM 667 O O . ALA A 1 86 ? 6.523 -35.070 -3.239 1.00 32.88 86 ALA A O 1
ATOM 668 N N . ARG A 1 87 ? 8.637 -34.627 -2.584 1.00 40.78 87 ARG A N 1
ATOM 669 C CA . ARG A 1 87 ? 9.055 -33.350 -3.216 1.00 40.78 87 ARG A CA 1
ATOM 670 C C . ARG A 1 87 ? 7.996 -32.464 -3.913 1.00 40.78 87 ARG A C 1
ATOM 672 O O . ARG A 1 87 ? 7.621 -32.751 -5.042 1.00 40.78 87 ARG A O 1
ATOM 679 N N . ASN A 1 88 ? 7.679 -31.314 -3.307 1.00 36.69 88 ASN A N 1
ATOM 680 C CA . ASN A 1 88 ? 7.776 -29.956 -3.892 1.00 36.69 88 ASN A CA 1
ATOM 681 C C . ASN A 1 88 ? 7.090 -28.945 -2.960 1.00 36.69 88 ASN A C 1
ATOM 683 O O . ASN A 1 88 ? 5.895 -29.049 -2.709 1.00 36.69 88 ASN A O 1
ATOM 687 N N . ALA A 1 89 ? 7.850 -27.987 -2.427 1.00 40.19 89 ALA A N 1
ATOM 688 C CA . ALA A 1 89 ? 7.365 -26.980 -1.485 1.00 40.19 89 ALA A CA 1
ATOM 689 C C . ALA A 1 89 ? 7.414 -25.587 -2.125 1.00 40.19 89 ALA A C 1
ATOM 691 O O . ALA A 1 89 ? 8.275 -24.779 -1.800 1.00 40.19 89 ALA A O 1
ATOM 692 N N . ASP A 1 90 ? 6.456 -25.339 -3.014 1.00 48.75 90 ASP A N 1
ATOM 693 C CA . ASP A 1 90 ? 6.024 -24.014 -3.462 1.00 48.75 90 ASP A CA 1
ATOM 694 C C . ASP A 1 90 ? 4.502 -23.958 -3.263 1.00 48.75 90 ASP A C 1
ATOM 696 O O . ASP A 1 90 ? 3.737 -24.050 -4.218 1.00 48.75 90 ASP A O 1
ATOM 700 N N . ASP A 1 91 ? 4.038 -23.925 -2.008 1.00 47.34 91 ASP A N 1
ATOM 701 C CA . ASP A 1 91 ? 2.602 -24.027 -1.719 1.00 47.34 91 ASP A CA 1
ATOM 702 C C . ASP A 1 91 ? 2.009 -22.671 -1.320 1.00 47.34 91 ASP A C 1
ATOM 704 O O . ASP A 1 91 ? 2.170 -22.157 -0.209 1.00 47.34 91 ASP A O 1
ATOM 708 N N . TRP A 1 92 ? 1.342 -22.074 -2.302 1.00 43.47 92 TRP A N 1
ATOM 709 C CA . TRP A 1 92 ? 0.528 -20.872 -2.210 1.00 43.47 92 TRP A CA 1
ATOM 710 C C . TRP A 1 92 ? -0.931 -21.287 -1.990 1.00 43.47 92 TRP A C 1
ATOM 712 O O . TRP A 1 92 ? -1.788 -20.970 -2.806 1.00 43.47 92 TRP A O 1
ATOM 722 N N . THR A 1 93 ? -1.249 -22.029 -0.926 1.00 41.97 93 THR A N 1
ATOM 723 C CA . THR A 1 93 ? -2.647 -22.363 -0.623 1.00 41.97 93 THR A CA 1
ATOM 724 C C . THR A 1 93 ? -2.963 -22.268 0.864 1.00 41.97 93 THR A C 1
ATOM 726 O O . THR A 1 93 ? -2.259 -22.757 1.743 1.00 41.97 93 THR A O 1
ATOM 729 N N . SER A 1 94 ? -4.057 -21.565 1.151 1.00 45.06 94 SER A N 1
ATOM 730 C CA . SER A 1 94 ? -4.744 -21.650 2.433 1.00 45.06 94 SER A CA 1
ATOM 731 C C . SER A 1 94 ? -5.573 -22.927 2.419 1.00 45.06 94 SER A C 1
ATOM 733 O O . SER A 1 94 ? -6.499 -23.040 1.620 1.00 45.06 94 SER A O 1
ATOM 735 N N . ALA A 1 95 ? -5.261 -23.872 3.299 1.00 36.66 95 ALA A N 1
ATOM 736 C CA . ALA A 1 95 ? -6.136 -24.995 3.592 1.00 36.66 95 ALA A CA 1
ATOM 737 C C . ALA A 1 95 ? -6.211 -25.183 5.107 1.00 36.66 95 ALA A C 1
ATOM 739 O O . ALA A 1 95 ? -5.242 -25.555 5.768 1.00 36.66 95 ALA A O 1
ATOM 740 N N . THR A 1 96 ? -7.394 -24.910 5.644 1.00 52.91 96 THR A N 1
ATOM 741 C CA . THR A 1 96 ? -7.883 -25.455 6.905 1.00 52.91 96 THR A CA 1
ATOM 742 C C . THR A 1 96 ? -7.649 -26.964 6.939 1.00 52.91 96 THR A C 1
ATOM 744 O O . THR A 1 96 ? -8.194 -27.692 6.109 1.00 52.91 96 THR A O 1
ATOM 747 N N . ARG A 1 97 ? -6.873 -27.444 7.915 1.00 43.16 97 ARG A N 1
ATOM 748 C CA . ARG A 1 97 ? -6.937 -28.836 8.368 1.00 43.16 97 ARG A CA 1
ATOM 749 C C . ARG A 1 97 ? -6.863 -28.917 9.886 1.00 43.16 97 ARG A C 1
ATOM 751 O O . ARG A 1 97 ? -5.963 -28.369 10.517 1.00 43.16 97 ARG A O 1
ATOM 758 N N . ASP A 1 98 ? -7.860 -29.617 10.405 1.00 33.38 98 ASP A N 1
ATOM 759 C CA . ASP A 1 98 ? -8.039 -30.080 11.770 1.00 33.38 98 ASP A CA 1
ATOM 760 C C . ASP A 1 98 ? -6.804 -30.793 12.354 1.00 33.38 98 ASP A C 1
ATOM 762 O O . ASP A 1 98 ? -6.296 -31.765 11.799 1.00 33.38 98 ASP A O 1
ATOM 766 N N . LEU A 1 99 ? -6.368 -30.263 13.502 1.00 47.88 99 LEU A N 1
ATOM 767 C CA . LEU A 1 99 ? -6.041 -30.924 14.776 1.00 47.88 99 LEU A CA 1
ATOM 768 C C . LEU A 1 99 ? -5.335 -32.299 14.762 1.00 47.88 99 LE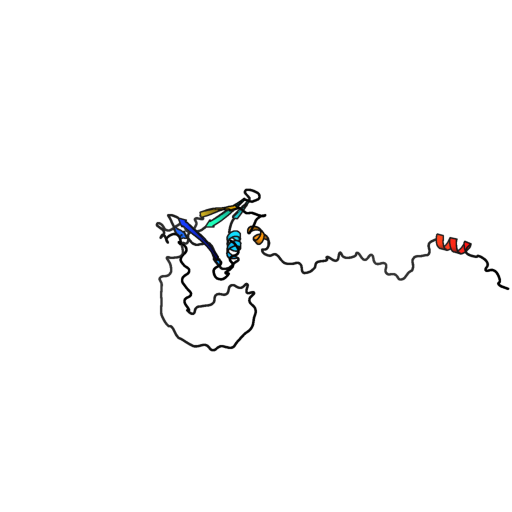U A C 1
ATOM 770 O O . LEU A 1 99 ? -5.976 -33.328 14.577 1.00 47.88 99 LEU A O 1
ATOM 774 N N . THR A 1 100 ? -4.085 -32.357 15.248 1.00 30.03 100 THR A N 1
ATOM 775 C CA . THR A 1 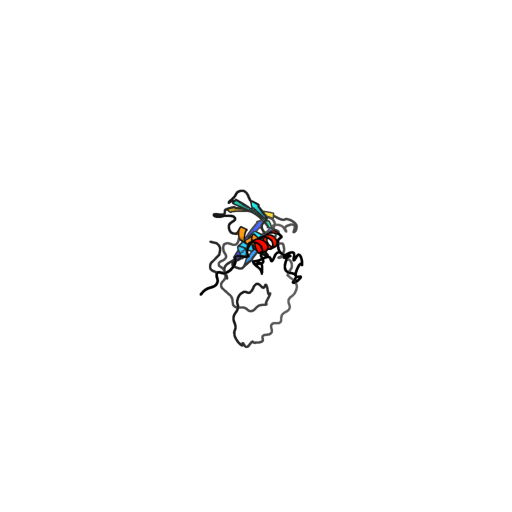100 ? -3.723 -33.256 16.372 1.00 30.03 100 THR A CA 1
ATOM 776 C C . THR A 1 100 ? -2.430 -32.812 17.066 1.00 30.03 100 THR A C 1
ATOM 778 O O . THR A 1 100 ? -1.478 -32.361 16.438 1.00 30.03 100 THR A O 1
ATOM 781 N N . ALA A 1 101 ? -2.435 -32.891 18.394 1.00 43.41 101 ALA A N 1
ATOM 782 C CA . ALA A 1 101 ? -1.488 -32.263 19.299 1.00 43.41 101 ALA A CA 1
ATOM 783 C C . ALA A 1 101 ? -0.048 -32.802 19.216 1.00 43.41 101 ALA A C 1
ATOM 785 O O . ALA A 1 101 ? 0.222 -33.983 19.410 1.00 43.41 101 ALA A O 1
ATOM 786 N N . THR A 1 102 ? 0.900 -31.884 19.065 1.00 30.42 102 THR A N 1
ATOM 787 C CA . THR A 1 102 ? 2.233 -31.946 19.672 1.00 30.42 102 THR A CA 1
ATOM 788 C C . THR A 1 102 ? 2.576 -30.506 19.997 1.00 30.42 102 THR A C 1
ATOM 790 O O . THR A 1 102 ? 2.687 -29.690 19.089 1.00 30.42 102 THR A O 1
ATOM 793 N N . ALA A 1 103 ? 2.620 -30.173 21.287 1.00 50.03 103 ALA A N 1
ATOM 794 C CA . ALA A 1 103 ? 2.885 -28.821 21.757 1.00 50.03 103 ALA A CA 1
ATOM 795 C C . ALA A 1 103 ? 4.241 -28.323 21.228 1.00 50.03 103 ALA A C 1
ATOM 797 O O . ALA A 1 103 ? 5.265 -28.918 21.570 1.00 50.03 103 ALA A O 1
ATOM 798 N N . PRO A 1 104 ? 4.292 -27.225 20.453 1.00 35.97 104 PRO A N 1
ATOM 799 C CA . PRO A 1 104 ? 5.533 -26.526 20.195 1.00 35.97 104 PRO A CA 1
ATOM 800 C C . PRO A 1 104 ? 5.576 -25.290 21.092 1.00 35.97 104 PRO A C 1
ATOM 802 O O . PRO A 1 104 ? 4.728 -24.406 21.000 1.00 35.97 104 PRO A O 1
ATOM 805 N N . GLN A 1 105 ? 6.561 -25.306 21.988 1.00 34.50 105 GLN A N 1
ATOM 806 C CA . GLN A 1 105 ? 7.248 -24.166 22.595 1.00 34.50 105 GLN A CA 1
ATOM 807 C C . GLN A 1 105 ? 6.519 -22.828 22.454 1.00 34.50 105 GLN A C 1
ATOM 809 O O . GLN A 1 105 ? 6.552 -22.166 21.416 1.00 34.50 105 GLN A O 1
ATOM 814 N N . GLN A 1 106 ? 5.884 -22.456 23.561 1.00 37.62 106 GLN A N 1
ATOM 815 C CA . GLN A 1 106 ? 5.327 -21.148 23.838 1.00 37.62 106 GLN A CA 1
ATOM 816 C C . GLN A 1 106 ? 6.300 -20.073 23.345 1.00 37.62 106 GLN A C 1
ATOM 818 O O . GLN A 1 106 ? 7.379 -19.889 23.906 1.00 37.62 106 GLN A O 1
ATOM 823 N N . ILE A 1 107 ? 5.916 -19.405 22.256 1.00 46.34 107 ILE A N 1
ATOM 824 C CA . ILE A 1 107 ? 6.553 -18.183 21.768 1.00 46.34 107 ILE A CA 1
ATOM 825 C C . ILE A 1 107 ? 6.736 -17.305 23.011 1.00 46.34 107 ILE A C 1
ATOM 827 O O . ILE A 1 107 ? 5.724 -17.053 23.677 1.00 46.34 107 ILE A O 1
ATOM 831 N N . PRO A 1 108 ? 7.965 -16.895 23.389 1.00 41.28 108 PRO A N 1
ATOM 832 C CA . PRO A 1 108 ? 8.131 -15.992 24.515 1.00 41.28 108 PRO A CA 1
ATOM 833 C C . PRO A 1 108 ? 7.249 -14.793 24.203 1.00 41.28 108 PRO A C 1
ATOM 835 O O . PRO A 1 108 ? 7.386 -14.186 23.141 1.00 41.28 108 PRO A O 1
ATOM 838 N N . ALA A 1 109 ? 6.246 -14.568 25.049 1.00 46.19 109 ALA A N 1
ATOM 839 C CA . ALA A 1 109 ? 5.266 -13.522 24.865 1.00 46.19 109 ALA A CA 1
ATOM 840 C C . ALA A 1 109 ? 6.031 -12.199 24.854 1.00 46.19 109 ALA A C 1
ATOM 842 O O . ALA A 1 109 ? 6.358 -11.667 25.908 1.00 46.19 109 ALA A O 1
ATOM 843 N N . LEU A 1 110 ? 6.389 -11.708 23.662 1.00 44.97 110 LEU A N 1
ATOM 844 C CA . LEU A 1 110 ? 6.815 -10.330 23.485 1.00 44.97 110 LEU A CA 1
ATOM 845 C C . LEU A 1 110 ? 5.670 -9.511 24.058 1.00 44.97 110 LEU A C 1
ATOM 847 O O . LEU A 1 110 ? 4.573 -9.604 23.499 1.00 44.97 110 LEU A O 1
ATOM 851 N N . ASP A 1 111 ? 5.936 -8.840 25.184 1.00 48.03 111 ASP A N 1
ATOM 852 C CA . ASP A 1 111 ? 5.035 -8.019 25.998 1.00 48.03 111 ASP A CA 1
ATOM 853 C C . ASP A 1 111 ? 3.815 -7.566 25.191 1.00 48.03 111 ASP A C 1
ATOM 855 O O . ASP A 1 111 ? 3.788 -6.540 24.504 1.00 48.03 111 ASP A O 1
ATOM 859 N N . SER A 1 112 ? 2.818 -8.446 25.161 1.00 54.66 112 SER A N 1
ATOM 860 C CA . SER A 1 112 ? 1.572 -8.194 24.466 1.00 54.66 112 SER A CA 1
ATOM 861 C C . SER A 1 112 ? 0.873 -7.235 25.392 1.00 54.66 112 SER A C 1
ATOM 863 O O . SER A 1 112 ? 0.630 -7.644 26.527 1.00 54.66 112 SER A O 1
ATOM 865 N N . LEU A 1 113 ? 0.662 -5.984 24.945 1.00 56.09 113 LEU A N 1
ATOM 866 C CA . LEU A 1 113 ? 0.018 -4.920 25.720 1.00 56.09 113 LEU A CA 1
ATOM 867 C C . LEU A 1 113 ? -0.996 -5.582 26.654 1.00 56.09 113 LEU A C 1
ATOM 869 O O . LEU A 1 113 ? -1.930 -6.213 26.146 1.00 56.09 113 LEU A O 1
ATOM 873 N N . ILE A 1 114 ? -0.702 -5.573 27.964 1.00 54.06 114 ILE A N 1
ATOM 874 C CA . ILE A 1 114 ? -1.451 -6.271 29.024 1.00 54.06 114 ILE A CA 1
ATOM 875 C C . ILE A 1 114 ? -2.909 -6.387 28.614 1.00 54.06 114 ILE A C 1
ATOM 877 O O . ILE A 1 114 ? -3.520 -5.351 28.385 1.00 54.06 114 ILE A O 1
ATOM 881 N N . THR A 1 115 ? -3.441 -7.599 28.418 1.00 56.69 115 THR A N 1
ATOM 882 C CA . THR A 1 115 ? -4.781 -7.777 27.832 1.00 56.69 115 THR A CA 1
ATOM 883 C C . THR A 1 115 ? -5.814 -7.066 28.704 1.00 56.69 115 THR A C 1
ATOM 885 O O . THR A 1 115 ? -6.286 -7.617 29.694 1.00 56.69 115 THR A O 1
ATOM 888 N N . GLN A 1 116 ? -6.126 -5.815 28.367 1.00 54.41 116 GLN A N 1
ATOM 889 C CA . GLN A 1 116 ? -7.089 -5.016 29.105 1.00 54.41 116 GLN A CA 1
ATOM 890 C C . GLN A 1 116 ? -8.477 -5.405 28.624 1.00 54.41 116 GLN A C 1
ATOM 892 O O . GLN A 1 116 ? -8.728 -5.461 27.415 1.00 54.41 116 GLN A O 1
ATOM 897 N N . GLN A 1 117 ? -9.351 -5.719 29.577 1.00 53.84 117 GLN A N 1
ATOM 898 C CA . GLN A 1 117 ? -10.754 -5.988 29.303 1.00 53.84 117 GLN A CA 1
ATOM 899 C C . GLN A 1 117 ? -11.462 -4.671 28.940 1.00 53.84 117 GLN A C 1
ATOM 901 O O . GLN A 1 117 ? -11.128 -3.636 29.520 1.00 53.84 117 GLN A O 1
ATOM 906 N N . PRO A 1 118 ? -12.417 -4.688 27.992 1.00 53.44 118 PRO A N 1
ATOM 907 C CA . PRO A 1 118 ? -13.211 -3.511 27.647 1.00 53.44 118 PRO A CA 1
ATOM 908 C C . PRO A 1 118 ? -13.923 -2.953 28.889 1.00 53.44 118 PRO A C 1
ATOM 910 O O . PRO A 1 118 ? -14.684 -3.679 29.528 1.00 53.44 118 PRO A O 1
ATOM 913 N N . LEU A 1 119 ? -13.720 -1.674 29.223 1.00 52.75 119 LEU A N 1
ATOM 914 C CA . LEU A 1 119 ? -14.467 -1.005 30.302 1.00 52.75 119 LEU A CA 1
ATOM 915 C C . LEU A 1 119 ? -15.900 -0.643 29.866 1.00 52.75 119 LEU A C 1
ATOM 917 O O . LEU A 1 119 ? -16.748 -0.323 30.695 1.00 52.75 119 LEU A O 1
ATOM 921 N N . THR A 1 120 ? -16.200 -0.688 28.563 1.00 50.47 120 THR A N 1
ATOM 922 C CA . THR A 1 120 ? -17.522 -0.412 27.979 1.00 50.47 120 THR A CA 1
ATOM 923 C C . THR A 1 120 ? -17.612 -1.089 26.614 1.00 50.47 120 THR A C 1
ATOM 925 O O . THR A 1 120 ? -16.691 -0.962 25.822 1.00 50.47 120 THR A O 1
ATOM 928 N N . ALA A 1 121 ? -18.697 -1.801 26.292 1.00 54.69 121 ALA A N 1
ATOM 929 C CA . ALA A 1 121 ? -18.843 -2.428 24.974 1.00 54.69 121 ALA A CA 1
ATOM 930 C C . ALA A 1 121 ? -18.695 -1.367 23.855 1.00 54.69 121 ALA A C 1
ATOM 932 O O . ALA A 1 121 ? -19.511 -0.444 23.792 1.00 54.69 121 ALA A O 1
ATOM 933 N N . PRO A 1 122 ? -17.672 -1.454 22.985 1.00 54.19 122 PRO A N 1
ATOM 934 C CA . PRO A 1 122 ? -17.490 -0.492 21.907 1.00 54.19 122 PRO A CA 1
ATOM 935 C C . PRO A 1 122 ? -18.657 -0.591 20.934 1.00 54.19 122 PRO A C 1
ATOM 937 O O . PRO A 1 122 ? -19.079 -1.707 20.609 1.00 54.19 122 PRO A O 1
ATOM 940 N N . PRO A 1 123 ? -19.136 0.532 20.385 1.00 59.75 123 PRO A N 1
ATOM 941 C CA . PRO A 1 123 ? -20.020 0.469 19.238 1.00 59.75 123 PRO A CA 1
ATOM 942 C C . PRO A 1 123 ? -19.261 -0.229 18.097 1.00 59.75 123 PRO A C 1
ATOM 944 O O . PRO A 1 123 ? -18.173 0.201 17.709 1.00 59.75 123 PRO A O 1
ATOM 947 N N . ALA A 1 124 ? -19.811 -1.322 17.559 1.00 61.03 124 ALA A N 1
ATOM 948 C CA . ALA A 1 124 ? -19.165 -2.147 16.528 1.00 61.03 124 ALA A CA 1
ATOM 949 C C . ALA A 1 124 ? -18.891 -1.398 15.201 1.00 61.03 124 ALA A C 1
ATOM 951 O O . ALA A 1 124 ? -18.281 -1.948 14.288 1.00 61.03 124 ALA A O 1
ATOM 952 N N . ASN A 1 125 ? -19.347 -0.148 15.088 1.00 64.75 125 ASN A N 1
ATOM 953 C CA . ASN A 1 125 ? -19.236 0.720 13.921 1.00 64.75 125 ASN A CA 1
ATOM 954 C C . ASN A 1 125 ? -18.121 1.779 14.014 1.00 64.75 125 ASN A C 1
ATOM 956 O O . ASN A 1 125 ? -18.009 2.597 13.101 1.00 64.75 125 ASN A O 1
ATOM 960 N N . VAL A 1 126 ? -17.316 1.815 15.083 1.00 75.75 126 VAL A N 1
ATOM 961 C CA . VAL A 1 126 ? -16.230 2.805 15.207 1.00 75.75 126 VAL A CA 1
ATOM 962 C C . VAL A 1 126 ? -14.940 2.260 14.594 1.00 75.75 126 VAL A C 1
ATOM 964 O O . VAL A 1 126 ? -14.455 1.201 14.986 1.00 75.75 126 VAL A O 1
ATOM 967 N N . SER A 1 127 ? -14.373 2.997 13.636 1.00 82.81 127 SER A N 1
ATOM 968 C CA . SER A 1 127 ? -13.044 2.735 13.076 1.00 82.81 127 SER A CA 1
ATOM 969 C C . SER A 1 127 ? -12.040 3.726 13.653 1.00 82.81 127 SER A C 1
ATOM 971 O O . SER A 1 127 ? -12.246 4.935 13.579 1.00 82.81 127 SER A O 1
ATOM 973 N N . TYR A 1 128 ? -10.927 3.214 14.161 1.00 86.12 128 TYR A N 1
ATOM 974 C CA . TYR A 1 128 ? -9.820 3.986 14.707 1.00 86.12 128 TYR A CA 1
ATOM 975 C C . TYR A 1 128 ? -8.673 4.029 13.687 1.00 86.12 128 TYR A C 1
ATOM 977 O O . TYR A 1 128 ? -8.150 2.970 13.330 1.00 86.12 128 TYR A O 1
ATOM 985 N N . PRO A 1 129 ? -8.279 5.215 13.188 1.00 91.38 129 PRO A N 1
ATOM 986 C CA . PRO A 1 129 ? -7.140 5.336 12.289 1.00 91.38 129 PRO A CA 1
ATOM 987 C C . PRO A 1 129 ? -5.834 5.193 13.077 1.00 91.38 129 PRO A C 1
ATOM 989 O O . PRO A 1 129 ? -5.527 5.998 13.954 1.00 91.38 129 PRO A O 1
ATOM 992 N N . LEU A 1 130 ? -5.051 4.167 12.759 1.00 92.69 130 LEU A N 1
ATOM 993 C CA . LEU A 1 130 ? -3.717 3.956 13.314 1.00 92.69 130 LEU A CA 1
ATOM 994 C C . LEU A 1 130 ? -2.687 4.520 12.337 1.00 92.69 130 LEU A C 1
ATOM 996 O O . LEU A 1 130 ? -2.442 3.906 11.300 1.00 92.69 130 LEU A O 1
ATOM 1000 N N . SER A 1 131 ? -2.106 5.675 12.663 1.00 94.75 131 SER A N 1
ATOM 1001 C CA . SER A 1 131 ? -1.166 6.396 11.794 1.00 94.75 131 SER A CA 1
ATOM 1002 C C . SER A 1 131 ? 0.286 6.202 12.235 1.00 94.75 131 SER A C 1
ATOM 1004 O O . SER A 1 131 ? 0.616 6.410 13.400 1.00 94.75 131 SER A O 1
ATOM 1006 N N . TYR A 1 132 ? 1.164 5.859 11.294 1.00 95.19 132 TYR A N 1
ATOM 1007 C CA . TYR A 1 132 ? 2.607 5.715 11.499 1.00 95.19 132 TYR A CA 1
ATOM 1008 C C . TYR A 1 132 ? 3.389 6.403 10.381 1.00 95.19 132 TYR A C 1
ATOM 1010 O O . TYR A 1 132 ? 2.918 6.498 9.249 1.00 95.19 132 TYR A O 1
ATOM 1018 N N . LEU A 1 133 ? 4.616 6.825 10.687 1.00 96.31 133 LEU A N 1
ATOM 1019 C CA . LEU A 1 133 ? 5.583 7.291 9.696 1.00 96.31 133 LEU A CA 1
ATOM 1020 C C . LEU A 1 133 ? 6.591 6.181 9.404 1.00 96.31 133 LEU A C 1
ATOM 1022 O O . LEU A 1 133 ? 7.255 5.678 10.310 1.00 96.31 133 LEU A O 1
ATOM 1026 N N . MET A 1 134 ? 6.718 5.808 8.136 1.00 95.56 134 MET A N 1
ATOM 1027 C CA . MET A 1 134 ? 7.763 4.922 7.640 1.00 95.56 134 MET A CA 1
ATOM 1028 C C . MET A 1 134 ? 8.800 5.753 6.899 1.00 95.56 134 MET A C 1
ATOM 1030 O O . MET A 1 134 ? 8.453 6.493 5.982 1.00 95.56 134 MET A O 1
ATOM 1034 N N . ARG A 1 135 ? 10.073 5.568 7.253 1.00 96.31 135 ARG A N 1
ATOM 1035 C CA . ARG A 1 135 ? 11.197 6.113 6.492 1.00 96.31 135 ARG A CA 1
ATOM 1036 C C . ARG A 1 135 ? 11.931 4.998 5.757 1.00 96.31 135 ARG A C 1
ATOM 1038 O O . ARG A 1 135 ? 12.188 3.944 6.341 1.00 96.31 135 ARG A O 1
ATOM 1045 N N . THR A 1 136 ? 12.259 5.228 4.495 1.00 95.25 136 THR A N 1
ATOM 1046 C CA . THR A 1 136 ? 13.007 4.313 3.633 1.00 95.25 136 THR A CA 1
ATOM 1047 C C . THR A 1 136 ? 14.401 4.869 3.368 1.00 95.25 136 THR A C 1
ATOM 1049 O O . THR A 1 136 ? 14.626 6.074 3.421 1.00 95.25 136 THR A O 1
ATOM 1052 N N . ASP A 1 137 ? 15.360 3.973 3.144 1.00 93.62 137 ASP A N 1
ATOM 1053 C CA . ASP A 1 137 ? 16.740 4.352 2.814 1.00 93.62 137 ASP A CA 1
ATOM 1054 C C . ASP A 1 137 ? 16.906 4.530 1.296 1.00 93.62 137 ASP A C 1
ATOM 1056 O O . ASP A 1 137 ? 17.405 5.540 0.810 1.00 93.62 137 ASP A O 1
ATOM 1060 N N . VAL A 1 138 ? 16.384 3.569 0.525 1.00 92.94 138 VAL A N 1
ATOM 1061 C CA . VAL A 1 138 ? 16.456 3.563 -0.940 1.00 92.94 138 VAL A CA 1
ATOM 1062 C C . VAL A 1 138 ? 15.066 3.361 -1.540 1.00 92.94 138 VAL A C 1
ATOM 1064 O O . VAL A 1 138 ? 14.349 2.420 -1.179 1.00 92.94 138 VAL A O 1
ATOM 1067 N N . GLY A 1 139 ? 14.697 4.229 -2.488 1.00 91.75 139 GLY A N 1
ATOM 1068 C CA . GLY A 1 139 ? 13.408 4.183 -3.186 1.00 91.75 139 GLY A CA 1
ATOM 1069 C C . GLY A 1 139 ? 12.218 4.158 -2.219 1.00 91.75 139 GLY A C 1
ATOM 1070 O O . GLY A 1 139 ? 12.272 4.731 -1.131 1.00 91.75 139 GLY A O 1
ATOM 1071 N N . LYS A 1 140 ? 11.152 3.432 -2.577 1.00 93.25 140 LYS A N 1
ATOM 1072 C CA . LYS A 1 140 ? 9.982 3.231 -1.697 1.00 93.25 140 LYS A CA 1
ATOM 1073 C C . LYS A 1 140 ? 10.141 2.032 -0.749 1.00 93.25 140 LYS A C 1
ATOM 1075 O O . LYS A 1 140 ? 9.174 1.591 -0.127 1.00 93.25 140 LYS A O 1
ATOM 1080 N N . GLY A 1 141 ? 11.355 1.484 -0.632 1.00 93.25 141 GLY A N 1
ATOM 1081 C CA . GLY A 1 141 ? 11.672 0.352 0.236 1.00 93.25 141 GLY A CA 1
ATOM 1082 C C . GLY A 1 141 ? 10.713 -0.837 0.047 1.00 93.25 141 GLY A C 1
ATOM 1083 O O . GLY A 1 141 ? 10.469 -1.252 -1.087 1.00 93.25 141 GLY A O 1
ATOM 1084 N N . PRO A 1 142 ? 10.136 -1.395 1.128 1.00 93.56 142 PRO A N 1
ATOM 1085 C CA . PRO A 1 142 ? 9.251 -2.558 1.038 1.00 93.56 142 PRO A CA 1
ATOM 1086 C C . PRO A 1 142 ? 7.912 -2.277 0.331 1.00 93.56 142 PRO A C 1
ATOM 1088 O O . PRO A 1 142 ? 7.207 -3.227 -0.007 1.00 93.56 142 PRO A O 1
ATOM 1091 N N . LEU A 1 143 ? 7.551 -1.011 0.082 1.00 94.81 143 LEU A N 1
ATOM 1092 C CA . LEU A 1 143 ? 6.320 -0.654 -0.632 1.00 94.81 143 LEU A CA 1
ATOM 1093 C C . LEU A 1 143 ? 6.384 -0.998 -2.127 1.00 94.81 143 LEU A C 1
ATOM 1095 O O . LEU A 1 143 ? 5.343 -1.250 -2.726 1.00 94.81 143 LEU A O 1
ATOM 1099 N N . GLU A 1 144 ? 7.578 -1.075 -2.726 1.00 93.81 144 GLU A N 1
ATOM 1100 C CA . GLU A 1 144 ? 7.753 -1.481 -4.135 1.00 93.81 144 GLU A CA 1
ATOM 1101 C C . GLU A 1 144 ? 7.198 -2.887 -4.408 1.00 93.81 144 GLU A C 1
ATOM 1103 O O . GLU A 1 144 ? 6.697 -3.184 -5.490 1.00 93.81 144 GLU A O 1
ATOM 1108 N N . LEU A 1 145 ? 7.205 -3.757 -3.396 1.00 94.62 145 LEU A N 1
ATOM 1109 C CA . LEU A 1 145 ? 6.691 -5.120 -3.517 1.00 94.62 145 LEU A CA 1
ATOM 1110 C C . LEU A 1 145 ? 5.171 -5.159 -3.699 1.00 94.62 145 LEU A C 1
ATOM 1112 O O . LEU A 1 145 ? 4.651 -6.143 -4.219 1.00 94.62 145 LEU A O 1
ATOM 1116 N N . LEU A 1 146 ? 4.459 -4.088 -3.332 1.00 92.94 146 LEU A N 1
ATOM 1117 C CA . LEU A 1 146 ? 3.025 -3.967 -3.600 1.00 92.94 146 LEU A CA 1
ATOM 1118 C C . LEU A 1 146 ? 2.738 -3.850 -5.104 1.00 92.94 146 LEU A C 1
ATOM 1120 O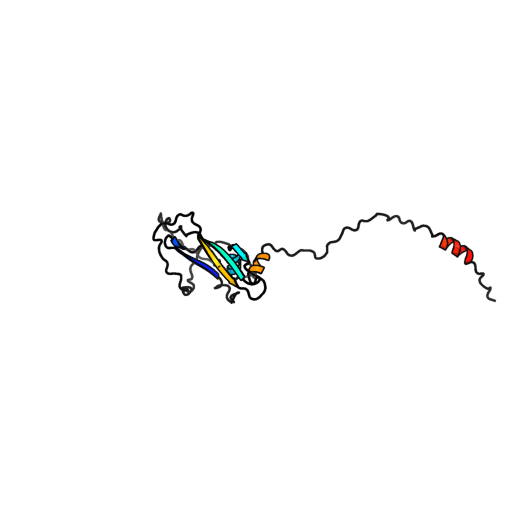 O . LEU A 1 146 ? 1.704 -4.334 -5.560 1.00 92.94 146 LEU A O 1
ATOM 1124 N N . ALA A 1 147 ? 3.658 -3.275 -5.890 1.00 90.44 147 ALA A N 1
ATOM 1125 C CA . ALA A 1 147 ? 3.515 -3.169 -7.344 1.00 90.44 147 ALA A CA 1
ATOM 1126 C C . ALA A 1 147 ? 3.619 -4.532 -8.050 1.00 90.44 147 ALA A C 1
ATOM 1128 O O . ALA A 1 147 ? 3.108 -4.699 -9.154 1.00 90.44 147 ALA A O 1
ATOM 1129 N N . LEU A 1 148 ? 4.223 -5.530 -7.397 1.00 93.75 148 LEU A N 1
ATOM 1130 C CA . LEU A 1 148 ? 4.300 -6.898 -7.912 1.00 93.75 148 LEU A CA 1
ATOM 1131 C C . LEU A 1 148 ? 2.972 -7.663 -7.769 1.00 93.75 148 LEU A C 1
ATOM 1133 O O . LEU A 1 148 ? 2.857 -8.798 -8.237 1.00 93.75 148 LEU A O 1
ATOM 1137 N N . LYS A 1 149 ? 1.944 -7.074 -7.139 1.00 89.62 149 LYS A N 1
ATOM 1138 C CA . LYS A 1 149 ? 0.641 -7.723 -6.970 1.00 89.62 149 LYS A CA 1
ATOM 1139 C C . LYS A 1 149 ? -0.060 -7.896 -8.318 1.00 89.62 149 LYS A C 1
ATOM 1141 O O . LYS A 1 149 ? -0.518 -6.931 -8.921 1.00 89.62 149 LYS A O 1
ATOM 1146 N N . GLY A 1 150 ? -0.220 -9.149 -8.740 1.00 89.19 150 GLY A N 1
ATOM 1147 C CA . GLY A 1 150 ? -0.833 -9.479 -10.029 1.00 89.19 150 GLY A CA 1
ATOM 1148 C C . GLY A 1 150 ? 0.093 -9.239 -11.221 1.00 89.19 150 GLY A C 1
ATOM 1149 O O . GLY A 1 150 ? -0.377 -9.210 -12.354 1.00 89.19 150 GLY A O 1
ATOM 1150 N N . PHE A 1 151 ? 1.396 -9.069 -10.980 1.00 94.00 151 PHE A N 1
ATOM 1151 C CA . PHE A 1 151 ? 2.379 -9.041 -12.051 1.00 94.00 151 PHE A CA 1
ATOM 1152 C C . PHE A 1 151 ? 2.415 -10.403 -12.755 1.00 94.00 151 PHE A C 1
ATOM 1154 O O . PHE A 1 151 ? 2.584 -11.441 -12.115 1.00 94.00 151 PHE A O 1
ATOM 1161 N N . VAL A 1 152 ? 2.268 -10.388 -14.079 1.00 94.62 152 VAL A N 1
ATOM 1162 C CA . VAL A 1 152 ? 2.366 -11.574 -14.932 1.00 94.62 152 VAL A CA 1
ATOM 1163 C C . VAL A 1 152 ? 3.469 -11.327 -15.945 1.00 94.62 152 VAL A C 1
ATOM 1165 O O . VAL A 1 152 ? 3.459 -10.319 -16.653 1.00 94.62 152 VAL A O 1
ATOM 1168 N N . LEU A 1 153 ? 4.427 -12.250 -16.011 1.00 94.44 153 LEU A N 1
ATOM 1169 C CA . LEU A 1 153 ? 5.502 -12.170 -16.986 1.00 94.44 153 LEU A CA 1
ATOM 1170 C C . LEU A 1 153 ? 4.929 -12.394 -18.397 1.00 94.44 153 LEU A C 1
ATOM 1172 O O . LEU A 1 153 ? 4.220 -13.381 -18.611 1.00 94.44 153 LEU A O 1
ATOM 1176 N N . PRO A 1 154 ? 5.228 -11.521 -19.374 1.00 93.38 154 PRO A N 1
ATOM 1177 C CA . PRO A 1 154 ? 4.817 -11.752 -20.750 1.00 93.38 154 PRO A CA 1
ATOM 1178 C C . PRO A 1 154 ? 5.406 -13.057 -21.301 1.00 93.38 154 PRO A C 1
ATOM 1180 O O . PRO A 1 154 ? 6.603 -13.305 -21.188 1.00 93.38 154 PRO A O 1
ATOM 1183 N N . ASN A 1 155 ? 4.583 -13.858 -21.983 1.00 93.81 155 ASN A N 1
ATOM 1184 C CA . ASN A 1 155 ? 5.027 -15.109 -22.619 1.00 93.81 155 ASN A CA 1
ATOM 1185 C C . ASN A 1 155 ? 5.802 -14.894 -23.935 1.00 93.81 155 ASN A C 1
ATOM 1187 O O . ASN A 1 155 ? 6.239 -15.861 -24.558 1.00 93.81 155 ASN A O 1
ATOM 1191 N N . ARG A 1 156 ? 5.942 -13.648 -24.411 1.00 91.25 156 ARG A N 1
ATOM 1192 C CA . ARG A 1 156 ? 6.612 -13.331 -25.679 1.00 91.25 156 ARG A CA 1
ATOM 1193 C C . ARG A 1 156 ? 7.346 -12.000 -25.592 1.00 91.25 156 ARG A C 1
ATOM 1195 O O . ARG A 1 156 ? 6.771 -11.003 -25.172 1.00 91.25 156 ARG A O 1
ATOM 1202 N N . MET A 1 157 ? 8.598 -11.997 -26.044 1.00 88.81 157 MET A N 1
ATOM 1203 C CA . MET A 1 157 ? 9.470 -10.814 -26.019 1.00 88.81 157 MET A CA 1
ATOM 1204 C C . MET A 1 157 ? 9.400 -9.978 -27.304 1.00 88.81 157 MET A C 1
ATOM 1206 O O . MET A 1 157 ? 9.861 -8.841 -27.321 1.00 88.81 157 MET A O 1
ATOM 1210 N N . PHE A 1 158 ? 8.812 -10.520 -28.374 1.00 91.69 158 PHE A N 1
ATOM 1211 C CA . PHE A 1 158 ? 8.713 -9.866 -29.678 1.00 91.69 158 PHE A CA 1
ATOM 1212 C C . PHE A 1 158 ? 7.253 -9.783 -30.131 1.00 91.69 158 PHE A C 1
ATOM 1214 O O . PHE A 1 158 ? 6.515 -10.771 -30.074 1.00 91.69 158 PHE A O 1
ATOM 1221 N N . ILE A 1 159 ? 6.844 -8.599 -30.592 1.00 83.69 159 ILE A N 1
ATOM 1222 C CA . ILE A 1 159 ? 5.543 -8.358 -31.220 1.00 83.69 159 ILE A CA 1
ATOM 1223 C C . ILE A 1 159 ? 5.777 -8.363 -32.730 1.00 83.69 159 ILE A C 1
ATOM 1225 O O . ILE A 1 159 ? 6.388 -7.439 -33.268 1.00 83.69 159 ILE A O 1
ATOM 1229 N N . ASP A 1 160 ? 5.297 -9.398 -33.416 1.00 82.50 160 ASP A N 1
ATOM 1230 C CA . ASP A 1 160 ? 5.323 -9.439 -34.876 1.00 82.50 160 ASP A CA 1
ATOM 1231 C C . ASP A 1 160 ? 4.306 -8.416 -35.391 1.00 82.50 160 ASP A C 1
ATOM 1233 O O . ASP A 1 160 ? 3.095 -8.643 -35.360 1.00 82.50 160 ASP A O 1
ATOM 1237 N N . LYS A 1 161 ? 4.776 -7.247 -35.833 1.00 78.31 161 LYS A N 1
ATOM 1238 C CA . LYS A 1 161 ? 3.915 -6.289 -36.532 1.00 78.31 161 LYS A CA 1
ATOM 1239 C C . LYS A 1 161 ? 3.439 -6.970 -37.819 1.00 78.31 161 LYS A C 1
ATOM 1241 O O . LYS A 1 161 ? 4.300 -7.421 -38.581 1.00 78.31 161 LYS A O 1
ATOM 1246 N N . PRO A 1 162 ? 2.123 -7.077 -38.087 1.00 65.81 162 PRO A N 1
ATOM 1247 C CA . PRO A 1 162 ? 1.660 -7.706 -39.312 1.00 65.81 162 PRO A CA 1
ATOM 1248 C C . PRO A 1 162 ? 2.254 -6.933 -40.486 1.00 65.81 162 PRO A C 1
ATOM 1250 O O . PRO A 1 162 ? 1.970 -5.751 -40.687 1.00 65.81 162 PRO A O 1
ATOM 1253 N N . ARG A 1 163 ? 3.139 -7.600 -41.232 1.00 58.72 163 ARG A N 1
ATOM 1254 C CA . ARG A 1 163 ? 3.609 -7.123 -42.526 1.00 58.72 163 ARG A CA 1
ATOM 1255 C C . ARG A 1 163 ? 2.353 -7.004 -43.378 1.00 58.72 163 ARG A C 1
ATOM 1257 O O . ARG A 1 163 ? 1.739 -8.017 -43.695 1.00 58.72 163 ARG A O 1
ATOM 1264 N N . THR A 1 164 ? 1.955 -5.780 -43.709 1.00 58.94 164 THR A N 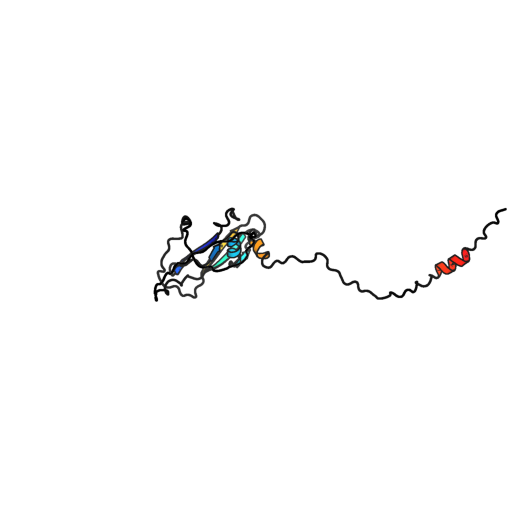1
ATOM 1265 C CA . THR A 1 164 ? 0.989 -5.519 -44.771 1.00 58.94 164 THR A CA 1
ATOM 1266 C C . THR A 1 164 ? 1.591 -6.088 -46.049 1.00 58.94 164 THR A C 1
ATOM 1268 O O . THR A 1 164 ? 2.414 -5.462 -46.714 1.00 58.94 164 THR A O 1
ATOM 1271 N N . THR A 1 165 ? 1.270 -7.342 -46.348 1.00 57.69 165 THR A N 1
ATOM 1272 C CA . THR A 1 165 ? 1.583 -7.954 -47.628 1.00 57.69 165 THR A CA 1
ATOM 1273 C C . THR A 1 165 ? 0.696 -7.261 -48.650 1.00 57.69 165 THR A C 1
ATOM 1275 O O . THR A 1 165 ? -0.427 -7.690 -48.898 1.00 57.69 165 THR A O 1
ATOM 1278 N N . ASN A 1 166 ? 1.185 -6.158 -49.218 1.00 55.97 166 ASN A N 1
ATOM 1279 C CA . ASN A 1 166 ? 0.763 -5.768 -50.553 1.00 55.97 166 ASN A CA 1
ATOM 1280 C C . ASN A 1 166 ? 1.154 -6.940 -51.452 1.00 55.97 166 ASN A C 1
ATOM 1282 O O . ASN A 1 166 ? 2.326 -7.155 -51.756 1.00 55.97 166 ASN A O 1
ATOM 1286 N N . THR A 1 167 ? 0.165 -7.780 -51.727 1.00 59.06 167 THR A N 1
ATOM 1287 C CA . THR A 1 167 ? 0.241 -8.893 -52.655 1.00 59.06 167 THR A CA 1
ATOM 1288 C C . THR A 1 167 ? 0.576 -8.334 -54.029 1.00 59.06 167 THR A C 1
ATOM 1290 O O . THR A 1 167 ? -0.308 -7.882 -54.742 1.00 59.06 167 THR A O 1
ATOM 1293 N N . ASP A 1 168 ? 1.843 -8.401 -54.414 1.00 55.91 168 ASP A N 1
ATOM 1294 C CA . ASP A 1 168 ? 2.175 -8.705 -55.798 1.00 55.91 168 ASP A CA 1
ATOM 1295 C C . ASP A 1 168 ? 3.204 -9.830 -55.801 1.00 55.91 168 ASP A C 1
ATOM 1297 O O . ASP A 1 168 ? 4.415 -9.644 -55.711 1.00 55.91 168 ASP A O 1
ATOM 1301 N N . ARG A 1 169 ? 2.668 -11.047 -55.771 1.00 60.00 169 ARG A N 1
ATOM 1302 C CA . ARG A 1 169 ? 3.408 -12.284 -55.995 1.00 60.00 169 ARG A CA 1
ATOM 1303 C C . ARG A 1 169 ? 2.948 -12.855 -57.333 1.00 60.00 169 ARG A C 1
ATOM 1305 O O . ARG A 1 169 ? 2.557 -14.014 -57.402 1.00 60.00 169 ARG A O 1
ATOM 1312 N N . SER A 1 170 ? 2.925 -12.026 -58.375 1.00 60.16 170 SER A N 1
ATOM 1313 C CA . SER A 1 170 ? 2.880 -12.518 -59.747 1.00 60.16 170 SER A CA 1
ATOM 1314 C C . SER A 1 170 ? 4.318 -12.806 -60.208 1.00 60.16 170 SER A C 1
ATOM 1316 O O . SER A 1 170 ? 5.197 -11.973 -59.988 1.00 60.16 170 SER A O 1
ATOM 1318 N N . PRO A 1 171 ? 4.612 -13.962 -60.829 1.00 59.47 171 PRO A N 1
ATOM 1319 C CA . PRO A 1 171 ? 5.948 -14.330 -61.311 1.00 59.47 171 PRO A CA 1
ATOM 1320 C C . PRO A 1 171 ? 6.356 -13.552 -62.576 1.00 59.47 171 PRO A C 1
ATOM 1322 O O . PRO A 1 171 ? 7.118 -14.056 -63.398 1.00 59.47 171 PRO A O 1
ATOM 1325 N N . ASN A 1 172 ? 5.829 -12.342 -62.767 1.00 60.03 172 ASN A N 1
ATOM 1326 C CA . ASN A 1 172 ? 6.133 -11.529 -63.927 1.00 60.03 172 ASN A CA 1
ATOM 1327 C C . ASN A 1 172 ? 7.364 -10.666 -63.615 1.00 60.03 172 ASN A C 1
ATOM 1329 O O . ASN A 1 172 ? 7.279 -9.800 -62.739 1.00 60.03 172 ASN A O 1
ATOM 1333 N N . PRO A 1 173 ? 8.517 -10.894 -64.270 1.00 72.69 173 PRO A N 1
ATOM 1334 C CA . PRO A 1 173 ? 9.665 -10.030 -64.071 1.00 72.69 173 PRO A CA 1
ATOM 1335 C C . PRO A 1 173 ? 9.290 -8.593 -64.469 1.00 72.69 173 PRO A C 1
ATOM 1337 O O . PRO A 1 173 ? 8.557 -8.395 -65.444 1.00 72.69 173 PRO A O 1
ATOM 1340 N N . PRO A 1 174 ? 9.768 -7.578 -63.729 1.00 73.62 174 PRO A N 1
ATOM 1341 C CA . PRO A 1 174 ? 9.533 -6.190 -64.094 1.00 73.62 174 PRO A CA 1
ATOM 1342 C C . PRO A 1 174 ? 10.043 -5.939 -65.524 1.00 73.62 174 PRO A C 1
ATOM 1344 O O . PRO A 1 174 ? 11.106 -6.452 -65.889 1.00 73.62 174 PRO A O 1
ATOM 1347 N N . PRO A 1 175 ? 9.306 -5.174 -66.352 1.00 76.44 175 PRO A N 1
ATOM 1348 C CA . PRO A 1 175 ? 9.733 -4.882 -67.715 1.00 76.44 175 PRO A CA 1
ATOM 1349 C C . PRO A 1 175 ? 11.095 -4.182 -67.696 1.00 76.44 175 PRO A C 1
ATOM 1351 O O . PRO A 1 175 ? 11.351 -3.333 -66.838 1.00 76.44 175 PRO A O 1
ATOM 1354 N N . LEU A 1 176 ? 11.972 -4.541 -68.641 1.00 75.50 176 LEU A N 1
ATOM 1355 C CA . LEU A 1 176 ? 13.309 -3.953 -68.721 1.00 75.50 176 LEU A CA 1
ATOM 1356 C C . LEU A 1 176 ? 13.234 -2.415 -68.784 1.00 75.50 176 LEU A C 1
ATOM 1358 O O . LEU A 1 176 ? 12.432 -1.867 -69.549 1.00 75.50 176 LEU A O 1
ATOM 1362 N N . PRO A 1 177 ? 14.092 -1.698 -68.034 1.00 82.06 177 PRO A N 1
ATOM 1363 C CA . PRO A 1 177 ? 14.169 -0.248 -68.128 1.00 82.06 177 PRO A CA 1
ATOM 1364 C C . PRO A 1 177 ? 14.672 0.166 -69.517 1.00 82.06 177 PRO A C 1
ATOM 1366 O O . PRO A 1 177 ? 15.575 -0.460 -70.073 1.00 82.06 177 PRO A O 1
ATOM 1369 N N . LYS A 1 178 ? 14.130 1.263 -70.064 1.00 75.75 178 LYS A N 1
ATOM 1370 C CA . LYS A 1 178 ? 14.489 1.785 -71.400 1.00 75.75 178 LYS A CA 1
ATOM 1371 C C . LYS A 1 178 ? 16.003 1.966 -71.584 1.00 75.75 178 LYS A C 1
ATOM 1373 O O . LYS A 1 178 ? 16.523 1.632 -72.641 1.00 75.75 178 LYS A O 1
ATOM 1378 N N . ALA A 1 179 ? 16.708 2.370 -70.526 1.00 77.75 179 ALA A N 1
ATOM 1379 C CA . ALA A 1 179 ? 18.163 2.519 -70.522 1.00 77.75 179 ALA A CA 1
ATOM 1380 C C . ALA A 1 179 ? 18.916 1.211 -70.843 1.00 77.75 179 ALA A C 1
ATOM 1382 O O . ALA A 1 179 ? 19.923 1.236 -71.546 1.00 77.75 179 ALA A O 1
ATOM 1383 N N . ALA A 1 180 ? 18.421 0.058 -70.378 1.00 74.56 180 ALA A N 1
ATOM 1384 C CA . ALA A 1 180 ? 19.029 -1.237 -70.689 1.00 74.56 180 ALA A CA 1
ATOM 1385 C C . ALA A 1 180 ? 18.808 -1.631 -72.161 1.00 74.56 180 ALA A C 1
ATOM 1387 O O . ALA A 1 180 ? 19.686 -2.226 -72.784 1.00 74.56 180 ALA A O 1
ATOM 1388 N N . VAL A 1 181 ? 17.659 -1.252 -72.734 1.00 75.75 181 VAL A N 1
ATOM 1389 C CA . VAL A 1 181 ? 17.346 -1.472 -74.156 1.00 75.75 181 VAL A CA 1
ATOM 1390 C C . VAL A 1 181 ? 18.218 -0.592 -75.057 1.00 75.75 181 VAL A C 1
ATOM 1392 O O . VAL A 1 181 ? 18.653 -1.039 -76.116 1.00 75.75 181 VAL A O 1
ATOM 1395 N N . GLU A 1 182 ? 18.500 0.645 -74.644 1.00 72.12 182 GLU A N 1
ATOM 1396 C CA . GLU A 1 182 ? 19.403 1.546 -75.369 1.00 72.12 182 GLU A CA 1
ATOM 1397 C C . GLU A 1 182 ? 20.858 1.069 -75.305 1.00 72.12 182 GLU A C 1
ATOM 1399 O O . GLU A 1 182 ? 21.520 1.001 -76.339 1.00 72.12 182 GLU A O 1
ATOM 1404 N N . ALA A 1 183 ? 21.337 0.637 -74.134 1.00 73.00 183 ALA A N 1
ATOM 1405 C CA . ALA A 1 183 ? 22.699 0.128 -73.965 1.00 73.00 183 ALA A CA 1
ATOM 1406 C C . ALA A 1 183 ? 22.999 -1.097 -74.850 1.00 73.00 183 ALA A C 1
ATOM 1408 O O . ALA A 1 183 ? 24.079 -1.188 -75.435 1.00 73.00 183 ALA A O 1
ATOM 1409 N N . ALA A 1 184 ? 22.034 -2.008 -75.017 1.00 71.88 184 ALA A N 1
ATOM 1410 C CA . ALA A 1 184 ? 22.196 -3.194 -75.860 1.00 71.88 184 ALA A CA 1
ATOM 1411 C C . ALA A 1 184 ? 22.445 -2.858 -77.343 1.00 71.88 184 ALA A C 1
ATOM 1413 O O . ALA A 1 184 ? 23.143 -3.601 -78.029 1.00 71.88 184 ALA A O 1
ATOM 1414 N N . LYS A 1 185 ? 21.929 -1.726 -77.844 1.00 69.50 185 LYS A N 1
ATOM 1415 C CA . LYS A 1 185 ? 22.165 -1.294 -79.234 1.00 69.50 185 LYS A CA 1
ATOM 1416 C C . LYS A 1 185 ? 23.601 -0.830 -79.468 1.00 69.50 185 LYS A C 1
ATOM 1418 O O . LYS A 1 185 ? 24.106 -0.963 -80.577 1.00 69.50 185 LYS A O 1
ATOM 1423 N N . HIS A 1 186 ? 24.251 -0.298 -78.436 1.00 63.19 186 HIS A N 1
ATOM 1424 C CA . HIS A 1 186 ? 25.619 0.216 -78.517 1.00 63.19 186 HIS A CA 1
ATOM 1425 C C . HIS A 1 186 ? 26.688 -0.839 -78.193 1.00 63.19 186 HIS A C 1
ATOM 1427 O O . HIS A 1 186 ? 27.865 -0.593 -78.430 1.00 63.19 186 HIS A O 1
ATOM 1433 N N . ALA A 1 187 ? 26.297 -2.009 -77.677 1.00 65.06 187 ALA A N 1
ATOM 1434 C CA . ALA A 1 187 ? 27.215 -3.051 -77.211 1.00 65.06 187 ALA A CA 1
ATOM 1435 C C . ALA A 1 187 ? 27.698 -4.032 -78.304 1.00 65.06 187 ALA A C 1
ATOM 1437 O O . ALA A 1 187 ? 28.397 -4.995 -77.989 1.00 65.06 187 ALA A O 1
ATOM 1438 N N . VAL A 1 188 ? 27.352 -3.819 -79.580 1.00 64.06 188 VAL A N 1
ATOM 1439 C CA . VAL A 1 188 ? 27.896 -4.614 -80.696 1.00 64.06 188 VAL A CA 1
ATOM 1440 C C . VAL A 1 188 ? 29.311 -4.127 -81.010 1.00 64.06 188 VAL A C 1
ATOM 1442 O O . VAL A 1 188 ? 29.526 -3.277 -81.872 1.00 64.06 188 VAL A O 1
ATOM 1445 N N . THR A 1 189 ? 30.288 -4.670 -80.291 1.00 65.00 189 THR A N 1
ATOM 1446 C CA . THR A 1 189 ? 31.705 -4.587 -80.657 1.00 65.00 189 THR A CA 1
ATOM 1447 C C . THR A 1 189 ? 32.040 -5.827 -81.492 1.00 65.00 189 THR A C 1
ATOM 1449 O O . THR A 1 189 ? 31.812 -6.938 -81.006 1.00 65.00 189 THR A O 1
ATOM 1452 N N . PRO A 1 190 ? 32.544 -5.701 -82.734 1.00 66.31 190 PRO A N 1
ATOM 1453 C CA . PRO A 1 190 ? 32.955 -6.866 -83.506 1.00 66.31 190 PRO A CA 1
ATOM 1454 C C . PRO A 1 190 ? 34.137 -7.546 -82.805 1.00 66.31 190 PRO A C 1
ATOM 1456 O O . PRO A 1 190 ? 35.133 -6.906 -82.465 1.00 66.31 190 PRO A O 1
ATOM 1459 N N . LEU A 1 191 ? 33.991 -8.844 -82.550 1.00 64.75 191 LEU A N 1
ATOM 1460 C CA . LEU A 1 191 ? 35.035 -9.692 -81.989 1.00 64.75 191 LEU A CA 1
ATOM 1461 C C . LEU A 1 191 ? 36.156 -9.839 -83.040 1.00 64.75 191 LEU A C 1
ATOM 1463 O O . LEU A 1 191 ? 35.834 -10.162 -84.185 1.00 64.75 191 LEU A O 1
ATOM 1467 N N . PRO A 1 192 ? 37.438 -9.582 -82.717 1.00 71.19 192 PRO A N 1
ATOM 1468 C CA . PRO A 1 192 ? 38.515 -9.759 -83.684 1.00 71.19 192 PRO A CA 1
ATOM 1469 C C . PRO A 1 192 ? 38.693 -11.245 -84.019 1.00 71.19 192 PRO A C 1
ATOM 1471 O O . PRO A 1 192 ? 38.814 -12.077 -83.116 1.00 71.19 192 PRO A O 1
ATOM 1474 N N . ASP A 1 193 ? 38.713 -11.550 -85.317 1.00 62.78 193 ASP A N 1
ATOM 1475 C CA . ASP A 1 193 ? 39.047 -12.863 -85.872 1.00 62.78 193 ASP A CA 1
ATOM 1476 C C . ASP A 1 193 ? 40.472 -13.236 -85.428 1.00 62.78 193 ASP A C 1
ATOM 1478 O O . ASP A 1 193 ? 41.434 -12.515 -85.704 1.00 62.78 193 ASP A O 1
ATOM 1482 N N . GLN A 1 194 ? 40.600 -14.315 -84.660 1.00 54.88 194 GLN A N 1
ATOM 1483 C CA . GLN A 1 194 ? 41.892 -14.863 -84.249 1.00 54.88 194 GLN A CA 1
ATOM 1484 C C . GLN A 1 194 ? 42.398 -15.755 -85.390 1.00 54.88 194 GLN A C 1
ATOM 1486 O O . GLN A 1 194 ? 41.773 -16.772 -85.686 1.00 54.88 194 GLN A O 1
ATOM 1491 N N . THR A 1 195 ? 43.498 -15.353 -86.035 1.00 57.84 195 THR A N 1
ATOM 1492 C CA . THR A 1 195 ? 44.305 -16.211 -86.927 1.00 57.84 195 THR A CA 1
ATOM 1493 C C . THR A 1 195 ? 45.252 -17.078 -86.110 1.00 57.84 195 THR A C 1
ATOM 1495 O O . THR A 1 195 ? 45.790 -16.553 -85.108 1.00 57.84 195 THR A O 1
#

Sequence (195 aa):
MWPSNDPQVAGTRLQWQTETAGTSKNFEFGGRWALVRMLERAKVEPIDSATFQLTWQAAPDTRRSVQVVAMPTTSVIAKAPSHSSARNADDWTSATRDLTATAPQQIPALDSLITQQPLTAPPANVSYPLSYLMRTDVGKGPLELLALKGFVLPNRMFIDKPRTTNTDRSPNPPPLPKAAVEAAKHAVTPLPDQT